Protein AF-A0A2G9S5V3-F1 (afdb_monomer_lite)

pLDDT: mean 87.54, std 12.49, range [35.88, 98.44]

InterPro domains:
  IPR009057 Homedomain-like superfamily [SSF46689] (109-142)
  IPR040793 CDH1/2, SANT-Helical linker 1 [PF18375] (2-68)
  IPR056302 ATP-dependent helicase CHD1-2/hrp3, HTH domain [PF23588] (91-173)

Secondary structure (DSSP, 8-state):
--HHHHHHHTT-TTS-HHHHHHHHHHHHHHHHHHHHHHHHHHHH-GGGGGSTTGGG--EEEETTEEEEHHHHHHHHHHHHHHHHHS-SSHHHHHT----S-PPP---SS---HHHHHHHHHHHHHH-TT-HHHHHH-TTTT-TTTSS-SSTTSSPPHHHHHHHHHHHHHHHHHHHHHHHHHGGG-S--

Foldseek 3Di:
DPQCLVCVVVVNNVDDSVVSVVVVVVLVVVLVVQQVVLVVVCVVPVVVCPDPVPVQGDWDADPNDIDSSVVVVVVVVLVVLLVVQADPDPVSNLVDFDPDDDDDLPFPDDDDSLLVSLLSSLCNVNNQLVVVSSLPDVSSVCVVPDDPPPPPGDDYSVSSNVSNVVVSVVSVVVVVVVVVVVPPPPDD

Organism: Aquarana catesbeiana (NCBI:txid8400)

Sequence (188 aa):
MQLECIARDAELVEKSLADLKRLGDLLHSSCTSAMQEFEEQLKENPTDGKGPGKRRGPTIKISGVQVNVKAIIQHEEDFEILSKAIPKDAEEKKKFRLSSRVKAAHFDVDWTVEEDSRLLLGIVEHGYGNWELIKSDPELQLADKILPGETEKKPQAKHLQTRSDYLLKLLKKEVEKKESGQGDEVCN

Structure (mmCIF, N/CA/C/O backbone):
data_AF-A0A2G9S5V3-F1
#
_entry.id   AF-A0A2G9S5V3-F1
#
loop_
_atom_site.group_PDB
_atom_site.id
_atom_site.type_symbol
_atom_site.label_atom_id
_atom_site.label_alt_id
_atom_site.label_comp_id
_atom_site.label_asym_id
_atom_site.label_entity_id
_atom_site.label_seq_id
_atom_site.pdbx_PDB_ins_code
_atom_site.Cartn_x
_atom_site.Cartn_y
_atom_site.Cartn_z
_atom_site.occupancy
_atom_site.B_iso_or_equiv
_atom_site.auth_seq_id
_atom_site.auth_comp_id
_atom_site.auth_asym_id
_atom_site.auth_atom_id
_atom_site.pdbx_PDB_model_num
ATOM 1 N N . MET A 1 1 ? -14.033 -0.083 -1.097 1.00 55.12 1 MET A N 1
ATOM 2 C CA . MET A 1 1 ? -13.605 -1.484 -0.887 1.00 55.12 1 MET A CA 1
ATOM 3 C C . MET A 1 1 ? -13.741 -2.261 -2.187 1.00 55.12 1 MET A C 1
ATOM 5 O O . MET A 1 1 ? -14.856 -2.419 -2.669 1.00 55.12 1 MET A O 1
ATOM 9 N N . GLN A 1 2 ? -12.631 -2.716 -2.768 1.00 72.25 2 GLN A N 1
ATOM 10 C CA . GLN A 1 2 ? -12.633 -3.621 -3.925 1.00 72.25 2 GLN A CA 1
ATOM 11 C C . GLN A 1 2 ? -12.835 -5.068 -3.434 1.00 72.25 2 GLN A C 1
ATOM 13 O O . GLN A 1 2 ? -11.877 -5.807 -3.228 1.00 72.25 2 GLN A O 1
ATOM 18 N N . LEU A 1 3 ? -14.086 -5.452 -3.166 1.00 77.88 3 LEU A N 1
ATOM 19 C CA . LEU A 1 3 ? -14.419 -6.732 -2.517 1.00 77.88 3 LEU A CA 1
ATOM 20 C C . LEU A 1 3 ? -13.990 -7.968 -3.322 1.00 77.88 3 LEU A C 1
ATOM 22 O O . LEU A 1 3 ? -13.596 -8.965 -2.731 1.00 77.88 3 LEU A O 1
ATOM 26 N N . GLU A 1 4 ? -14.033 -7.900 -4.651 1.00 75.88 4 GLU A N 1
ATOM 27 C CA . GLU A 1 4 ? -13.643 -9.011 -5.530 1.00 75.88 4 GLU A CA 1
ATOM 28 C C . GLU A 1 4 ? -12.135 -9.287 -5.492 1.00 75.88 4 GLU A C 1
ATOM 30 O O . GLU A 1 4 ? -11.719 -10.445 -5.473 1.00 75.88 4 GLU A O 1
ATOM 35 N N . CYS A 1 5 ? -11.315 -8.233 -5.425 1.00 75.88 5 CYS A N 1
ATOM 36 C CA . CYS A 1 5 ? -9.865 -8.360 -5.289 1.00 75.88 5 CYS A CA 1
ATOM 37 C C . CYS A 1 5 ? -9.506 -8.998 -3.942 1.00 75.88 5 CYS A C 1
ATOM 39 O O . CYS A 1 5 ? -8.732 -9.949 -3.906 1.00 75.88 5 CYS A O 1
ATOM 41 N N . ILE A 1 6 ? -10.145 -8.542 -2.857 1.00 78.62 6 ILE A N 1
ATOM 42 C CA . ILE A 1 6 ? -9.972 -9.109 -1.510 1.00 78.62 6 ILE A CA 1
ATOM 43 C C . ILE A 1 6 ? -10.402 -10.582 -1.481 1.00 78.62 6 ILE A C 1
ATOM 45 O O . ILE A 1 6 ? -9.715 -11.412 -0.896 1.00 78.62 6 ILE A O 1
ATOM 49 N N . ALA A 1 7 ? -11.520 -10.925 -2.128 1.00 80.06 7 ALA A N 1
ATOM 50 C CA . ALA A 1 7 ? -11.994 -12.304 -2.201 1.00 80.06 7 ALA A CA 1
ATOM 51 C C . ALA A 1 7 ? -10.999 -13.218 -2.922 1.00 80.06 7 ALA A C 1
ATOM 53 O O . ALA A 1 7 ? -10.800 -14.353 -2.506 1.00 80.06 7 ALA A O 1
ATOM 54 N N . ARG A 1 8 ? -10.379 -12.739 -4.005 1.00 81.75 8 ARG A N 1
ATOM 55 C CA . ARG A 1 8 ? -9.373 -13.501 -4.752 1.00 81.75 8 ARG A CA 1
ATOM 56 C C . ARG A 1 8 ? -8.106 -13.717 -3.933 1.00 81.75 8 ARG A C 1
ATOM 58 O O . ARG A 1 8 ? -7.629 -14.842 -3.868 1.00 81.75 8 ARG A O 1
ATOM 65 N N . ASP A 1 9 ? -7.611 -12.652 -3.315 1.00 79.25 9 ASP A N 1
ATOM 66 C CA . ASP A 1 9 ? -6.401 -12.649 -2.493 1.00 79.25 9 ASP A CA 1
ATOM 67 C C . ASP A 1 9 ? -6.523 -13.569 -1.271 1.00 79.25 9 ASP A C 1
ATOM 69 O O . ASP A 1 9 ? -5.647 -14.380 -0.997 1.00 79.25 9 ASP A O 1
ATOM 73 N N . ALA A 1 10 ? -7.665 -13.507 -0.585 1.00 83.00 10 ALA A N 1
ATOM 74 C CA . ALA A 1 10 ? -7.943 -14.323 0.592 1.00 83.00 10 ALA A CA 1
ATOM 75 C C . ALA A 1 10 ? -8.432 -15.748 0.264 1.00 83.00 10 ALA A C 1
ATOM 77 O O . ALA A 1 10 ? -8.843 -16.462 1.177 1.00 83.00 10 ALA A O 1
ATOM 78 N N . GLU A 1 11 ? -8.450 -16.148 -1.014 1.00 84.81 11 GLU A N 1
ATOM 79 C CA . GLU A 1 11 ? -8.974 -17.444 -1.478 1.00 84.81 11 GLU A CA 1
ATOM 80 C C . GLU A 1 11 ? -10.457 -17.685 -1.092 1.00 84.81 11 GLU A C 1
ATOM 82 O O . GLU A 1 11 ? -10.909 -18.806 -0.870 1.00 84.81 11 GLU A O 1
ATOM 87 N N . LEU A 1 12 ? -11.256 -16.613 -1.041 1.00 86.44 12 LEU A N 1
ATOM 88 C CA . LEU A 1 12 ? -12.678 -16.587 -0.666 1.00 86.44 12 LEU A CA 1
ATOM 89 C C . LEU A 1 12 ? -13.626 -16.357 -1.855 1.00 86.44 12 LEU A C 1
ATOM 91 O O . LEU A 1 12 ? -14.769 -15.943 -1.659 1.00 86.44 12 LEU A O 1
ATOM 95 N N . VAL A 1 13 ? -13.190 -16.626 -3.087 1.00 84.25 13 VAL A N 1
ATOM 96 C CA . VAL A 1 13 ? -13.986 -16.416 -4.320 1.00 84.25 13 VAL A CA 1
ATOM 97 C C . VAL A 1 13 ? -15.324 -17.166 -4.339 1.00 84.25 13 VAL A C 1
ATOM 99 O O . VAL A 1 13 ? -16.240 -16.798 -5.065 1.00 84.25 13 VAL A O 1
ATOM 102 N N . GLU A 1 14 ? -15.446 -18.210 -3.524 1.00 87.19 14 GLU A N 1
ATOM 103 C CA . GLU A 1 14 ? -16.660 -19.005 -3.330 1.00 87.19 14 GLU A CA 1
ATOM 104 C C . GLU A 1 14 ? -17.687 -18.365 -2.376 1.00 87.19 14 GLU A C 1
ATOM 106 O O . GLU A 1 14 ? -18.814 -18.852 -2.264 1.00 87.19 14 GLU A O 1
ATOM 111 N N . LYS A 1 15 ? -17.320 -17.300 -1.650 1.00 87.56 15 LYS A N 1
ATOM 112 C CA . LYS A 1 15 ? -18.209 -16.614 -0.703 1.00 87.56 15 LYS A CA 1
ATOM 113 C C . LYS A 1 15 ? -18.980 -15.494 -1.391 1.00 87.56 15 LYS A C 1
ATOM 115 O O . LYS A 1 15 ? -18.503 -14.859 -2.328 1.00 87.56 15 LYS A O 1
ATOM 120 N N . SER A 1 16 ? -20.186 -15.220 -0.897 1.00 90.81 16 SER A N 1
ATOM 121 C CA . SER A 1 16 ? -21.004 -14.144 -1.452 1.00 90.81 16 SER A CA 1
ATOM 122 C C . SER A 1 16 ? -20.379 -12.774 -1.164 1.00 90.81 16 SER A C 1
ATOM 124 O O . SER A 1 16 ? -19.874 -12.520 -0.067 1.00 90.81 16 SER A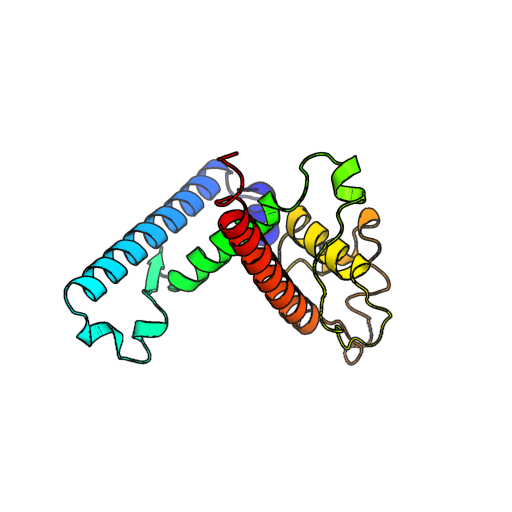 O 1
ATOM 126 N N . LEU A 1 17 ? -20.474 -11.847 -2.123 1.00 87.00 17 LEU A N 1
ATOM 127 C CA . LEU A 1 17 ? -20.042 -10.458 -1.919 1.00 87.00 17 LEU A CA 1
ATOM 128 C C . LEU A 1 17 ? -20.769 -9.797 -0.738 1.00 87.00 17 LEU A C 1
ATOM 130 O O . LEU A 1 17 ? -20.192 -8.953 -0.055 1.00 87.00 17 LEU A O 1
ATOM 134 N N . ALA A 1 18 ? -22.015 -10.198 -0.470 1.00 89.69 18 ALA A N 1
ATOM 135 C CA . ALA A 1 18 ? -22.789 -9.713 0.666 1.00 89.69 18 ALA A CA 1
ATOM 136 C C . ALA A 1 18 ? -22.179 -10.144 2.011 1.00 89.69 18 ALA A C 1
ATOM 138 O O . ALA A 1 18 ? -22.073 -9.321 2.922 1.00 89.69 18 ALA A O 1
ATOM 139 N N . ASP A 1 19 ? -21.733 -11.397 2.134 1.00 89.06 19 ASP A N 1
ATOM 140 C CA . ASP A 1 19 ? -21.078 -11.890 3.351 1.00 89.06 19 ASP A CA 1
ATOM 141 C C . ASP A 1 19 ? -19.711 -11.237 3.561 1.00 89.06 19 ASP A C 1
ATOM 143 O O . ASP A 1 19 ? -19.396 -10.828 4.680 1.00 89.06 19 ASP A O 1
ATOM 147 N N . LEU A 1 20 ? -18.928 -11.085 2.487 1.00 89.50 20 LEU A N 1
ATOM 148 C CA . LEU A 1 20 ? -17.638 -10.392 2.530 1.00 89.50 20 LEU A CA 1
ATOM 149 C C . LEU A 1 20 ? -17.806 -8.929 2.940 1.00 89.50 20 LEU A C 1
ATOM 151 O O . LEU A 1 20 ? -17.073 -8.439 3.799 1.00 89.50 20 LEU A O 1
ATOM 155 N N . LYS A 1 21 ? -18.814 -8.246 2.385 1.00 90.25 21 LYS A N 1
ATOM 156 C CA . LYS A 1 21 ? -19.153 -6.879 2.779 1.00 90.25 21 LYS A CA 1
ATOM 157 C C . LYS A 1 21 ? -19.541 -6.811 4.253 1.00 90.25 21 LYS A C 1
ATOM 159 O O . LYS A 1 21 ? -19.000 -5.981 4.970 1.00 90.25 21 LYS A O 1
ATOM 164 N N . ARG A 1 22 ? -20.422 -7.702 4.722 1.00 92.44 22 ARG A N 1
ATOM 165 C CA . ARG A 1 22 ? -20.847 -7.735 6.130 1.00 92.44 22 ARG A CA 1
ATOM 166 C C . ARG A 1 22 ? -19.664 -7.946 7.075 1.00 92.44 22 ARG A C 1
ATOM 168 O O . ARG A 1 22 ? -19.617 -7.315 8.125 1.00 92.44 22 ARG A O 1
ATOM 175 N N . LEU A 1 23 ? -18.722 -8.822 6.720 1.00 91.12 23 LEU A N 1
ATOM 176 C CA . LEU A 1 23 ? -17.520 -9.047 7.522 1.00 91.12 23 LEU A CA 1
ATOM 177 C C . LEU A 1 23 ? -16.595 -7.823 7.522 1.00 91.12 23 LEU A C 1
ATOM 179 O O . LEU A 1 23 ? -16.105 -7.448 8.583 1.00 91.12 23 LEU A O 1
ATOM 183 N N . GLY A 1 24 ? -16.384 -7.196 6.362 1.00 90.81 24 GLY A N 1
ATOM 184 C CA . GLY A 1 24 ? -15.600 -5.965 6.250 1.00 90.81 24 GLY A CA 1
ATOM 185 C C . GLY A 1 24 ? -16.201 -4.818 7.064 1.00 90.81 24 GLY A C 1
ATOM 186 O O . GLY A 1 24 ? -15.494 -4.190 7.845 1.00 90.81 24 GLY A O 1
ATOM 187 N N . ASP A 1 25 ? -17.517 -4.616 6.959 1.00 92.44 25 ASP A N 1
ATOM 188 C CA . ASP A 1 25 ? -18.246 -3.603 7.727 1.00 92.44 25 ASP A CA 1
ATOM 189 C C . ASP A 1 25 ? -18.134 -3.872 9.240 1.00 92.44 25 ASP A C 1
ATOM 191 O O . ASP A 1 25 ? -17.873 -2.949 10.009 1.00 92.44 25 ASP A O 1
ATOM 195 N N . LEU A 1 26 ? -18.266 -5.136 9.670 1.00 93.38 26 LEU A N 1
ATOM 196 C CA . LEU A 1 26 ? -18.110 -5.537 11.073 1.00 93.38 26 LEU A CA 1
ATOM 197 C C . LEU A 1 26 ? -16.687 -5.295 11.589 1.00 93.38 26 LEU A C 1
ATOM 199 O O . LEU A 1 26 ? -16.511 -4.841 12.721 1.00 93.38 26 LEU A O 1
ATOM 203 N N . LEU A 1 27 ? -15.673 -5.632 10.791 1.00 93.12 27 LEU A N 1
ATOM 204 C CA . LEU A 1 27 ? -14.272 -5.410 11.140 1.00 93.12 27 LEU A CA 1
ATOM 205 C C . LEU A 1 27 ? -14.006 -3.917 11.325 1.00 93.12 27 LEU A C 1
ATOM 207 O O . LEU A 1 27 ? -13.505 -3.519 12.376 1.00 93.12 27 LEU A O 1
ATOM 211 N N . HIS A 1 28 ? -14.400 -3.109 10.342 1.00 92.69 28 HIS A N 1
ATOM 212 C CA . HIS A 1 28 ? -14.217 -1.666 10.377 1.00 92.69 28 HIS A CA 1
ATOM 213 C C . HIS A 1 28 ? -14.949 -1.040 11.571 1.00 92.69 28 HIS A C 1
ATOM 215 O O . HIS A 1 28 ? -14.332 -0.335 12.367 1.00 92.69 28 HIS A O 1
ATOM 221 N N . SER A 1 29 ? -16.231 -1.367 11.782 1.00 94.12 29 SER A N 1
ATOM 222 C CA . SER A 1 29 ? -17.000 -0.818 12.906 1.00 94.12 29 SER A CA 1
ATOM 223 C C . SER A 1 29 ? -16.390 -1.193 14.256 1.00 94.12 29 SER A C 1
ATOM 225 O O . SER A 1 29 ? -16.271 -0.349 15.139 1.00 94.12 29 SER A O 1
ATOM 227 N N . SER A 1 30 ? -15.962 -2.450 14.411 1.00 94.88 30 SER A N 1
ATOM 228 C CA . SER A 1 30 ? -15.370 -2.934 15.663 1.00 94.88 30 SER A CA 1
ATOM 229 C C . SER A 1 30 ? -14.023 -2.269 15.950 1.00 94.88 30 SER A C 1
ATOM 231 O O . SER A 1 30 ? -13.742 -1.928 17.097 1.00 94.88 30 SER A O 1
ATOM 233 N N . CYS A 1 31 ? -13.195 -2.064 14.921 1.00 94.56 31 CYS A N 1
ATOM 234 C CA . CYS 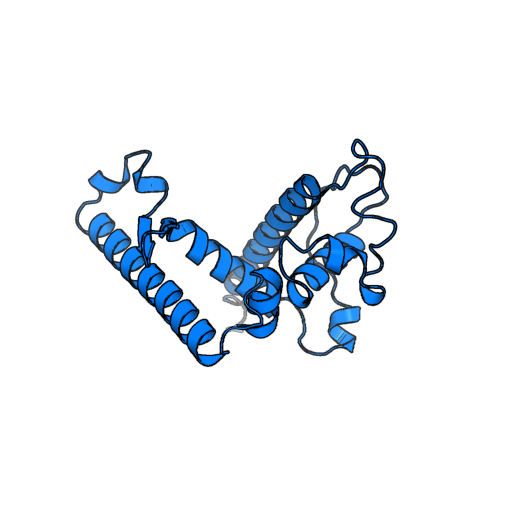A 1 31 ? -11.932 -1.340 15.044 1.00 94.56 31 CYS A CA 1
ATOM 235 C C . CYS A 1 31 ? -12.164 0.124 15.436 1.00 94.56 31 CYS A C 1
ATOM 237 O O . CYS A 1 31 ? -11.550 0.596 16.391 1.00 94.56 31 CYS A O 1
ATOM 239 N N . THR A 1 32 ? -13.077 0.820 14.757 1.00 93.50 32 THR A N 1
ATOM 240 C CA . THR A 1 32 ? -13.379 2.232 15.029 1.00 93.50 32 THR A CA 1
ATOM 241 C C . THR A 1 32 ? -13.902 2.434 16.450 1.00 93.50 32 THR A C 1
ATOM 243 O O . THR A 1 32 ? -13.362 3.263 17.183 1.00 93.50 32 THR A O 1
ATOM 246 N N . SER A 1 33 ? -14.879 1.632 16.889 1.00 94.81 33 SER A N 1
ATOM 247 C CA . SER A 1 33 ? -15.407 1.713 18.258 1.00 94.81 33 SER A CA 1
ATOM 248 C C . SER A 1 33 ? -14.336 1.417 19.310 1.00 94.81 33 SER A C 1
ATOM 250 O O . SER A 1 33 ? -14.174 2.186 20.254 1.00 94.81 33 SER A O 1
ATOM 252 N N . ALA A 1 34 ? -13.541 0.358 19.125 1.00 94.38 34 ALA A N 1
ATOM 253 C CA . ALA A 1 34 ? -12.489 0.006 20.077 1.00 94.38 34 ALA A CA 1
ATOM 254 C C . ALA A 1 34 ? -11.380 1.065 20.163 1.00 94.38 34 ALA A C 1
ATOM 256 O O . ALA A 1 34 ? -10.794 1.259 21.228 1.00 94.38 34 ALA A O 1
ATOM 257 N N . MET A 1 35 ? -11.073 1.744 19.053 1.00 93.00 35 MET A N 1
ATOM 258 C CA . MET A 1 35 ? -10.108 2.841 19.041 1.00 93.00 35 MET A CA 1
ATOM 259 C C . MET A 1 35 ? -10.647 4.064 19.786 1.00 93.00 35 MET A C 1
ATOM 261 O O . MET A 1 35 ? -9.928 4.634 20.604 1.00 93.00 35 MET A O 1
ATOM 265 N N . GLN A 1 36 ? -11.914 4.422 19.561 1.00 92.50 36 GLN A N 1
ATOM 266 C CA . GLN A 1 36 ? -12.561 5.538 20.248 1.00 92.50 36 GLN A CA 1
ATOM 267 C C . GLN A 1 36 ? -12.605 5.318 21.768 1.00 92.50 36 GLN A C 1
ATOM 269 O O . GLN A 1 36 ? -12.160 6.181 22.522 1.00 92.50 36 GLN A O 1
ATOM 274 N N . GLU A 1 37 ? -13.058 4.146 22.221 1.00 92.25 37 GLU A N 1
ATOM 275 C CA . GLU A 1 37 ? -13.089 3.799 23.650 1.00 92.25 37 GLU A CA 1
ATOM 276 C C . GLU A 1 37 ? -11.689 3.857 24.278 1.00 92.25 37 GLU A C 1
ATOM 278 O O . GLU A 1 37 ? -11.508 4.326 25.403 1.00 92.25 37 GLU A O 1
ATOM 283 N N . PHE A 1 38 ? -10.673 3.398 23.544 1.00 90.06 38 PHE A N 1
ATOM 284 C CA . PHE A 1 38 ? -9.289 3.452 23.997 1.00 90.06 38 PHE A CA 1
ATOM 285 C C . PHE A 1 38 ? -8.777 4.894 24.134 1.00 90.06 38 PHE A C 1
ATOM 287 O O . PHE A 1 38 ? -8.090 5.216 25.105 1.00 90.06 38 PHE A O 1
ATOM 294 N N . GLU A 1 39 ? -9.108 5.776 23.192 1.00 89.31 39 GLU A N 1
ATOM 295 C CA . GLU A 1 39 ? -8.753 7.196 23.258 1.00 89.31 39 GLU A CA 1
ATOM 296 C C . GLU A 1 39 ? -9.479 7.936 24.386 1.00 89.31 39 GLU A C 1
ATOM 298 O O . GLU A 1 39 ? -8.866 8.766 25.061 1.00 89.31 39 GLU A O 1
ATOM 303 N N . GLU A 1 40 ? -10.757 7.635 24.619 1.00 90.62 40 GLU A N 1
ATOM 304 C CA . GLU A 1 40 ? -11.542 8.185 25.730 1.00 90.62 40 GLU A CA 1
ATOM 305 C C . GLU A 1 40 ? -10.939 7.782 27.081 1.00 90.62 40 GLU A C 1
ATOM 307 O O . GLU A 1 40 ? -10.652 8.652 27.906 1.00 90.62 40 GLU A O 1
ATOM 312 N N . GLN A 1 41 ? -10.592 6.504 27.262 1.00 86.81 41 GLN A N 1
ATOM 313 C CA . GLN A 1 41 ? -9.910 6.027 28.472 1.00 86.81 41 GLN A CA 1
ATOM 314 C C . GLN A 1 41 ? -8.566 6.728 28.710 1.00 86.81 41 GLN A C 1
ATOM 316 O O . GLN A 1 41 ? -8.217 7.045 29.848 1.00 86.81 41 GLN A O 1
ATOM 321 N N . LEU A 1 42 ? -7.801 7.000 27.648 1.00 85.25 42 LEU A N 1
ATOM 322 C CA . LEU A 1 42 ? -6.538 7.735 27.761 1.00 85.25 42 LEU A CA 1
ATOM 323 C C . LEU A 1 42 ? -6.734 9.209 28.134 1.00 85.25 42 LEU A C 1
ATOM 325 O O . LEU A 1 42 ? -5.872 9.775 28.810 1.00 85.25 42 LEU A O 1
ATOM 329 N N . LYS A 1 43 ? -7.832 9.837 27.694 1.00 85.25 43 LYS A N 1
ATOM 330 C CA . LYS A 1 43 ? -8.178 11.218 28.068 1.00 85.25 43 LYS A CA 1
ATOM 331 C C . LYS A 1 43 ? -8.605 11.304 29.531 1.00 85.25 43 LYS A C 1
ATOM 333 O O . LYS A 1 43 ? -8.179 12.226 30.222 1.00 85.25 43 LYS A O 1
ATOM 338 N N . GLU A 1 44 ? -9.404 10.346 29.996 1.00 85.38 44 GLU A N 1
ATOM 339 C CA . GLU A 1 44 ? -9.877 10.287 31.382 1.00 85.38 44 GLU A CA 1
ATOM 340 C C . GLU A 1 44 ? -8.757 9.920 32.363 1.00 85.38 44 GLU A C 1
ATOM 342 O O . GLU A 1 44 ? -8.664 10.512 33.437 1.00 85.38 44 GLU A O 1
ATOM 347 N N . ASN A 1 45 ? -7.850 9.016 31.971 1.00 81.44 45 ASN A N 1
ATOM 348 C CA . ASN A 1 45 ? -6.722 8.571 32.792 1.00 81.44 45 ASN A CA 1
ATOM 349 C C . ASN A 1 45 ? -5.373 8.731 32.058 1.00 81.44 45 ASN A C 1
ATOM 351 O O . ASN A 1 45 ? -4.777 7.750 31.600 1.00 81.44 45 ASN A O 1
ATOM 355 N N . PRO A 1 46 ? -4.796 9.951 32.005 1.00 73.31 46 PRO A N 1
ATOM 356 C CA . PRO A 1 46 ? -3.559 10.232 31.260 1.00 73.31 46 PRO A CA 1
ATOM 357 C C . PRO A 1 46 ? -2.333 9.413 31.703 1.00 73.31 46 PRO A C 1
ATOM 359 O O . PRO A 1 46 ? -1.351 9.273 30.967 1.00 73.31 46 PRO A O 1
ATOM 362 N N . THR A 1 47 ? -2.352 8.870 32.922 1.00 71.94 47 THR A N 1
ATOM 363 C CA . THR A 1 47 ? -1.299 7.996 33.457 1.00 71.94 47 THR A CA 1
ATOM 364 C C . THR A 1 47 ? -1.280 6.610 32.809 1.00 71.94 47 THR A C 1
ATOM 366 O O . THR A 1 47 ? -0.210 6.000 32.741 1.00 71.94 47 THR A O 1
ATOM 369 N N . ASP A 1 48 ? -2.404 6.142 32.257 1.00 66.25 48 ASP A N 1
ATOM 370 C CA . ASP A 1 48 ? -2.530 4.809 31.651 1.00 66.25 48 ASP A CA 1
ATOM 371 C C . ASP A 1 48 ? -1.826 4.687 30.290 1.00 66.25 48 ASP A C 1
ATOM 373 O O . ASP A 1 48 ? -1.4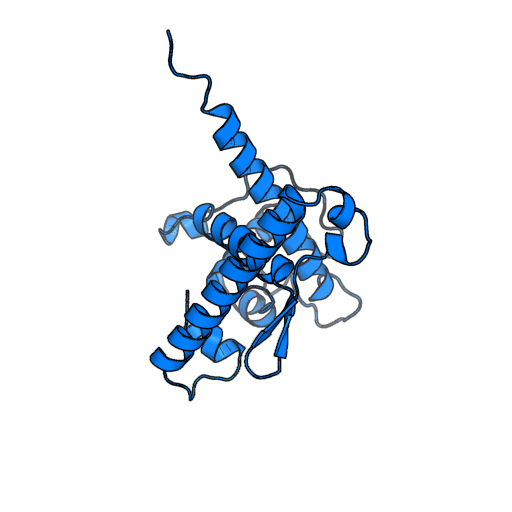90 3.582 29.851 1.00 66.25 48 ASP A O 1
ATOM 377 N N . GLY A 1 49 ? -1.489 5.816 29.656 1.00 61.38 49 GLY A N 1
ATOM 378 C CA . GLY A 1 49 ? -0.773 5.870 28.376 1.00 61.38 49 GLY A CA 1
ATOM 379 C C . GLY A 1 49 ? 0.735 5.595 28.447 1.00 61.38 49 GLY A C 1
ATOM 380 O O . GLY A 1 49 ? 1.395 5.493 27.411 1.00 61.38 49 GLY A O 1
ATOM 381 N N . LYS A 1 50 ? 1.325 5.469 29.644 1.00 60.84 50 LYS A N 1
ATOM 382 C CA . LYS A 1 50 ? 2.794 5.432 29.812 1.00 60.84 50 LYS A CA 1
ATOM 383 C C . LYS A 1 50 ? 3.430 4.036 29.701 1.00 60.84 50 LYS A C 1
ATOM 385 O O . LYS A 1 50 ? 4.651 3.921 29.788 1.00 60.84 50 LYS A O 1
ATOM 390 N N . GLY A 1 51 ? 2.646 2.982 29.459 1.00 66.50 51 GLY A N 1
ATOM 391 C CA . GLY A 1 51 ? 3.137 1.601 29.342 1.00 66.50 51 GLY A CA 1
ATOM 392 C C . GLY A 1 51 ? 3.493 1.158 27.905 1.00 66.50 51 GLY A C 1
ATOM 393 O O . GLY A 1 51 ? 2.798 1.537 26.959 1.00 66.50 51 GLY A O 1
ATOM 394 N N . PRO A 1 52 ? 4.506 0.285 27.707 1.00 59.28 52 PRO A N 1
ATOM 395 C CA . PRO A 1 52 ? 4.903 -0.204 26.379 1.00 59.28 52 PRO A CA 1
ATOM 396 C C . PRO A 1 52 ? 3.786 -0.944 25.625 1.00 59.28 52 PRO A C 1
ATOM 398 O O . PRO A 1 52 ? 3.718 -0.860 24.400 1.00 59.28 52 PRO A O 1
ATOM 401 N N . GLY A 1 53 ? 2.889 -1.632 26.342 1.00 61.91 53 GLY A N 1
ATOM 402 C CA . GLY A 1 53 ? 1.719 -2.298 25.758 1.00 61.91 53 GLY A CA 1
ATOM 403 C C . GLY A 1 53 ? 0.634 -1.328 25.282 1.00 61.91 53 GLY A C 1
ATOM 404 O O . GLY A 1 53 ? 0.028 -1.568 24.246 1.00 61.91 53 GLY A O 1
ATOM 405 N N . LYS A 1 54 ? 0.445 -0.190 25.965 1.00 66.19 54 LYS A N 1
ATOM 406 C CA . LYS A 1 54 ? -0.574 0.807 25.595 1.00 66.19 54 LYS A CA 1
ATOM 407 C C . LYS A 1 54 ? -0.193 1.621 24.354 1.00 66.19 54 LYS A C 1
ATOM 409 O O . LYS A 1 54 ? -1.062 2.001 23.583 1.00 66.19 54 LYS A O 1
ATOM 414 N N . ARG A 1 55 ? 1.102 1.795 24.059 1.00 65.38 55 ARG A N 1
ATOM 415 C CA . ARG A 1 55 ? 1.547 2.434 22.798 1.00 65.38 55 ARG A CA 1
ATOM 416 C C . ARG A 1 55 ? 1.120 1.671 21.536 1.00 65.38 55 ARG A C 1
ATOM 418 O O . ARG A 1 55 ? 1.022 2.278 20.464 1.00 65.38 55 ARG A O 1
ATOM 425 N N . ARG A 1 56 ? 0.886 0.359 21.667 1.00 73.06 56 ARG A N 1
ATOM 426 C CA . ARG A 1 56 ? 0.489 -0.538 20.571 1.00 73.06 56 ARG A CA 1
ATOM 427 C C . ARG A 1 56 ? -0.993 -0.413 20.195 1.00 73.06 56 ARG A C 1
ATOM 429 O O . ARG A 1 56 ? -1.348 -0.889 19.127 1.00 73.06 56 ARG A O 1
ATOM 436 N N . GLY A 1 57 ? -1.801 0.288 20.998 1.00 84.88 57 GLY A N 1
ATOM 437 C CA . GLY A 1 57 ? -3.241 0.446 20.780 1.00 84.88 57 GLY A CA 1
ATOM 438 C C . GLY A 1 57 ? -4.065 -0.756 21.261 1.00 84.88 57 GLY A C 1
ATOM 439 O O . GLY A 1 57 ? -3.501 -1.708 21.813 1.00 84.88 57 GLY A O 1
ATOM 440 N N . PRO A 1 58 ? -5.397 -0.711 21.085 1.00 92.06 58 PRO A N 1
ATOM 441 C CA . PRO A 1 58 ? -6.286 -1.774 21.527 1.00 92.06 58 PRO A CA 1
ATOM 442 C C . PRO A 1 58 ? -6.183 -3.014 20.628 1.00 92.06 58 PRO A C 1
ATOM 444 O O . PRO A 1 58 ? -5.787 -2.956 19.462 1.00 92.06 58 PRO A O 1
ATOM 447 N N . THR A 1 59 ? -6.531 -4.169 21.191 1.00 92.94 59 THR A N 1
ATOM 448 C CA . THR A 1 59 ? -6.662 -5.437 20.463 1.00 92.94 59 THR A CA 1
ATOM 449 C C . THR A 1 59 ? -8.056 -5.985 20.709 1.00 92.94 59 THR A C 1
ATOM 451 O O . THR A 1 59 ? -8.477 -6.088 21.860 1.00 92.94 59 THR A O 1
ATOM 454 N N . ILE A 1 60 ? -8.751 -6.360 19.640 1.00 94.06 60 ILE A N 1
ATOM 455 C CA . ILE A 1 60 ? -10.090 -6.958 19.703 1.00 94.06 60 ILE A CA 1
ATOM 456 C C . ILE A 1 60 ? -10.056 -8.400 19.207 1.00 94.06 60 ILE A C 1
ATOM 458 O O . ILE A 1 60 ? -9.099 -8.821 18.555 1.00 94.06 60 ILE A O 1
ATOM 462 N N . LYS A 1 61 ? -11.099 -9.172 19.518 1.00 94.88 61 LYS A N 1
ATOM 463 C CA . LYS A 1 61 ? -11.306 -10.511 18.961 1.00 94.88 61 LYS A CA 1
ATOM 464 C C . LYS A 1 61 ? -12.534 -10.515 18.065 1.00 94.88 61 LYS A C 1
ATOM 466 O O . LYS A 1 61 ? -13.630 -10.256 18.548 1.00 94.88 61 LYS A O 1
ATOM 471 N N . ILE A 1 62 ? -12.358 -10.884 16.801 1.00 90.50 62 ILE A N 1
ATOM 472 C CA . ILE A 1 62 ? -13.459 -11.103 15.856 1.00 90.50 62 ILE A CA 1
ATOM 473 C C . ILE A 1 62 ? -13.463 -12.582 15.499 1.00 90.50 62 ILE A C 1
ATOM 475 O O . ILE A 1 62 ? -12.479 -13.100 14.979 1.00 90.50 62 ILE A O 1
ATOM 479 N N . SER A 1 63 ? -14.545 -13.285 15.843 1.00 87.88 63 SER A N 1
ATOM 480 C CA . SER A 1 63 ? -14.696 -14.726 15.577 1.00 87.88 63 SER A CA 1
ATOM 481 C C . SER A 1 63 ? -13.500 -15.577 16.044 1.00 87.88 63 SER A C 1
ATOM 483 O O . SER A 1 63 ? -13.120 -16.548 15.399 1.00 87.88 63 SER A O 1
ATOM 485 N N . GLY A 1 64 ? -12.879 -15.196 17.167 1.00 90.00 64 GLY A N 1
ATOM 486 C CA . GLY A 1 64 ? -11.718 -15.882 17.749 1.00 90.00 64 GLY A CA 1
ATOM 487 C C . GLY A 1 64 ? -10.348 -15.388 17.264 1.00 90.00 64 GLY A C 1
ATOM 488 O O . GLY A 1 64 ? -9.346 -15.681 17.919 1.00 90.00 64 GLY A O 1
ATOM 489 N N . VAL A 1 65 ? -10.288 -14.585 16.199 1.00 92.88 65 VAL A N 1
ATOM 490 C CA . VAL A 1 65 ? -9.047 -14.002 15.665 1.00 92.88 65 VAL A CA 1
ATOM 491 C C . VAL A 1 65 ? -8.728 -12.699 16.394 1.00 92.88 65 VAL A C 1
ATOM 493 O O . VAL A 1 65 ? -9.583 -11.822 16.499 1.00 92.88 65 VAL A O 1
ATOM 496 N N . GLN A 1 66 ? -7.504 -12.569 16.910 1.00 94.31 66 GLN A N 1
ATOM 497 C CA . GLN A 1 66 ? -7.034 -11.325 17.525 1.00 94.31 66 GLN A CA 1
ATOM 498 C C . GLN A 1 66 ? -6.606 -10.323 16.452 1.00 94.31 66 GLN A C 1
ATOM 500 O O . GLN A 1 66 ? -5.803 -10.652 15.583 1.00 94.31 66 GLN A O 1
ATOM 505 N N . VAL A 1 67 ? -7.107 -9.096 16.554 1.00 93.00 67 VAL A N 1
ATOM 506 C CA . VAL A 1 67 ? -6.864 -8.013 15.598 1.00 93.00 67 VAL A CA 1
ATOM 507 C C . VAL A 1 67 ? -6.222 -6.835 16.319 1.00 93.00 67 VAL A C 1
ATOM 509 O O . VAL A 1 67 ? -6.766 -6.335 17.305 1.00 93.00 67 VAL A O 1
ATOM 512 N N . ASN A 1 68 ? -5.074 -6.372 15.818 1.00 93.75 68 ASN A N 1
ATOM 513 C CA . ASN A 1 68 ? -4.454 -5.126 16.266 1.00 93.75 68 ASN A CA 1
ATOM 514 C C . ASN A 1 68 ? -5.177 -3.942 15.615 1.00 93.75 68 ASN A C 1
ATOM 516 O O . ASN A 1 68 ? -4.945 -3.637 14.446 1.00 93.75 68 ASN A O 1
ATOM 520 N N . VAL A 1 69 ? -6.033 -3.276 16.385 1.00 93.81 69 VAL A N 1
ATOM 521 C CA . VAL A 1 69 ? -6.924 -2.219 15.889 1.00 93.81 69 VAL A CA 1
ATOM 522 C C . VAL A 1 69 ? -6.136 -1.061 15.288 1.00 93.81 69 VAL A C 1
ATOM 524 O O . VAL A 1 69 ? -6.409 -0.633 14.172 1.00 93.81 69 VAL A O 1
ATOM 527 N N . LYS A 1 70 ? -5.110 -0.587 16.000 1.00 90.81 70 LYS A N 1
ATOM 528 C CA . LYS A 1 70 ? -4.311 0.562 15.565 1.00 90.81 70 LYS A CA 1
ATOM 529 C C . LYS A 1 70 ? -3.605 0.304 14.236 1.00 90.81 70 LYS A C 1
ATOM 531 O O . LYS A 1 70 ? -3.496 1.215 13.425 1.00 90.81 70 LYS A O 1
ATOM 536 N N . ALA A 1 71 ? -3.121 -0.918 14.020 1.00 90.50 71 ALA A N 1
ATOM 537 C CA . ALA A 1 71 ? -2.491 -1.285 12.756 1.00 90.50 71 ALA A CA 1
ATOM 538 C C . ALA A 1 71 ? -3.497 -1.280 11.596 1.00 90.50 71 ALA A C 1
ATOM 540 O O . ALA A 1 71 ? -3.184 -0.741 10.540 1.00 90.50 71 ALA A O 1
ATOM 541 N N . ILE A 1 72 ? -4.703 -1.827 11.800 1.00 91.62 72 ILE A N 1
ATOM 542 C CA . ILE A 1 72 ? -5.757 -1.836 10.774 1.00 91.62 72 ILE A CA 1
ATOM 543 C C . ILE A 1 72 ? -6.160 -0.412 10.391 1.00 91.62 72 ILE A C 1
ATOM 545 O O . ILE A 1 72 ? -6.104 -0.075 9.213 1.00 91.62 72 ILE A O 1
ATOM 549 N N . ILE A 1 73 ? -6.475 0.435 11.376 1.00 91.12 73 ILE A N 1
ATOM 550 C CA . ILE A 1 73 ? -6.859 1.833 11.130 1.00 91.12 73 ILE A CA 1
ATOM 551 C C . ILE A 1 73 ? -5.737 2.590 10.410 1.00 91.12 73 ILE A C 1
ATOM 553 O O . ILE A 1 73 ? -5.992 3.274 9.424 1.00 91.12 73 ILE A O 1
ATOM 557 N N . GLN A 1 74 ? -4.476 2.414 10.831 1.00 89.38 74 GLN A N 1
ATOM 558 C CA . GLN A 1 74 ? -3.358 3.076 10.156 1.00 89.38 74 GLN A CA 1
ATOM 559 C C . GLN A 1 74 ? -3.228 2.643 8.692 1.00 89.38 74 GLN A C 1
ATOM 561 O O . GLN A 1 74 ? -2.956 3.480 7.835 1.00 89.38 74 GLN A O 1
ATOM 566 N N . HIS A 1 75 ? -3.416 1.355 8.396 1.00 90.06 75 HIS A N 1
ATOM 567 C CA . HIS A 1 75 ? -3.383 0.870 7.021 1.00 90.06 75 HIS A CA 1
ATOM 568 C C . HIS A 1 75 ? -4.548 1.414 6.189 1.00 90.06 75 HIS A C 1
ATOM 570 O O . HIS A 1 75 ? -4.319 1.818 5.051 1.00 90.06 75 HIS A O 1
ATOM 576 N N . GLU A 1 76 ? -5.766 1.468 6.737 1.00 89.88 76 GLU A N 1
ATOM 577 C CA . GLU A 1 76 ? -6.914 2.075 6.050 1.00 89.88 76 GLU A CA 1
ATOM 578 C C . GLU A 1 76 ? -6.629 3.535 5.669 1.00 89.88 76 GLU A C 1
ATOM 580 O O . GLU A 1 76 ? -6.788 3.897 4.503 1.00 89.88 76 GLU A O 1
ATOM 585 N N . GLU A 1 77 ? -6.115 4.339 6.605 1.00 90.19 77 GLU A N 1
ATOM 586 C CA . GLU A 1 77 ? -5.715 5.728 6.343 1.00 90.19 77 GLU A CA 1
ATOM 587 C C . GLU A 1 77 ? -4.627 5.832 5.264 1.00 90.19 77 GLU A C 1
ATOM 589 O O . GLU A 1 77 ? -4.734 6.639 4.337 1.00 90.19 77 GLU A O 1
ATOM 594 N N . ASP A 1 78 ? -3.564 5.028 5.375 1.00 89.12 78 ASP A N 1
ATOM 595 C CA . ASP A 1 78 ? -2.418 5.092 4.465 1.00 89.12 78 ASP A CA 1
ATOM 596 C C . ASP A 1 78 ? -2.839 4.757 3.021 1.00 89.12 78 ASP A C 1
ATOM 598 O O . ASP A 1 78 ? -2.427 5.433 2.071 1.00 89.12 78 ASP A O 1
ATOM 602 N N . PHE A 1 79 ? -3.702 3.750 2.838 1.00 90.12 79 PHE A N 1
ATOM 603 C CA . PHE A 1 79 ? -4.214 3.376 1.518 1.00 90.12 79 PHE A CA 1
ATOM 604 C C . PHE A 1 79 ? -5.299 4.321 1.002 1.00 90.12 79 PHE A C 1
ATOM 606 O O . PHE A 1 79 ? -5.392 4.526 -0.211 1.00 90.12 79 PHE A O 1
ATOM 613 N N . GLU A 1 80 ? -6.088 4.942 1.879 1.00 89.94 80 GLU A N 1
ATOM 614 C CA . GLU A 1 80 ? -7.022 5.992 1.475 1.00 89.94 80 GLU A CA 1
ATOM 615 C C . GLU A 1 80 ? -6.267 7.201 0.905 1.00 89.94 80 GLU A C 1
ATOM 617 O O . GLU A 1 80 ? -6.627 7.709 -0.161 1.00 89.94 80 GLU A O 1
ATOM 622 N N . ILE A 1 81 ? -5.182 7.623 1.561 1.00 89.62 81 ILE A N 1
ATOM 623 C CA . ILE A 1 81 ? -4.306 8.697 1.073 1.00 89.62 81 ILE A CA 1
ATOM 624 C C . ILE A 1 81 ? -3.726 8.333 -0.293 1.00 89.62 81 ILE A C 1
ATOM 626 O O . ILE A 1 81 ? -3.783 9.142 -1.222 1.00 89.62 81 ILE A O 1
ATOM 630 N N . LEU A 1 82 ? -3.208 7.111 -0.442 1.00 90.25 82 LEU A N 1
ATOM 631 C CA . LEU A 1 82 ? -2.679 6.642 -1.719 1.00 90.25 82 LEU A CA 1
ATOM 632 C C . LEU A 1 82 ? -3.750 6.678 -2.822 1.00 90.25 82 LEU A C 1
ATOM 634 O O . LEU A 1 82 ? -3.505 7.204 -3.908 1.00 90.25 82 LEU A O 1
ATOM 638 N N . SER A 1 83 ? -4.954 6.178 -2.533 1.00 87.44 83 SER A N 1
ATOM 639 C CA . SER A 1 83 ? -6.064 6.167 -3.489 1.00 87.44 83 SER A CA 1
ATOM 640 C C . SER A 1 83 ? -6.550 7.569 -3.865 1.00 87.44 83 SER A C 1
ATOM 642 O O . SER A 1 83 ? -7.086 7.730 -4.960 1.00 87.44 83 SER A O 1
ATOM 644 N N . LYS A 1 84 ? -6.414 8.565 -2.981 1.00 88.62 84 LYS A N 1
ATOM 645 C CA . LYS A 1 84 ? -6.728 9.974 -3.278 1.00 88.62 84 LYS A CA 1
ATOM 646 C C . LYS A 1 84 ? -5.632 10.647 -4.104 1.00 88.62 84 LYS A C 1
ATOM 648 O O . LYS A 1 84 ? -5.937 11.526 -4.905 1.00 88.62 84 LYS A O 1
ATOM 653 N N . ALA A 1 85 ? -4.374 10.257 -3.901 1.00 87.69 85 ALA A N 1
ATOM 654 C CA . ALA A 1 85 ? -3.230 10.827 -4.607 1.00 87.69 85 ALA A CA 1
ATOM 655 C C . ALA A 1 85 ? -3.142 10.373 -6.073 1.00 87.69 85 ALA A C 1
ATOM 657 O O . ALA A 1 85 ? -2.623 11.111 -6.911 1.00 87.69 85 ALA A O 1
ATOM 658 N N . ILE A 1 86 ? -3.631 9.171 -6.384 1.00 88.31 86 ILE A N 1
ATOM 659 C CA . ILE A 1 86 ? -3.620 8.619 -7.741 1.00 88.31 86 ILE A CA 1
ATOM 660 C C . ILE A 1 86 ? -4.871 9.083 -8.514 1.00 88.31 86 ILE A C 1
ATOM 662 O O . ILE A 1 86 ? -5.990 8.914 -8.020 1.00 88.31 86 ILE A O 1
ATOM 666 N N . PRO A 1 87 ? -4.718 9.639 -9.734 1.00 87.62 87 PRO A N 1
ATOM 667 C CA . PRO A 1 87 ? -5.843 10.021 -10.583 1.00 87.62 87 PRO A CA 1
ATOM 668 C C . PRO A 1 87 ? -6.805 8.859 -10.844 1.00 87.62 87 PRO A C 1
ATOM 670 O O . PRO A 1 87 ? -6.414 7.693 -10.875 1.00 87.62 87 PRO A O 1
ATOM 673 N N . LYS A 1 88 ? -8.086 9.163 -11.065 1.00 86.00 88 LYS A N 1
ATOM 674 C CA . LYS A 1 88 ? -9.076 8.135 -11.432 1.00 86.00 88 LYS A CA 1
ATOM 675 C C . LYS A 1 88 ? -9.073 7.833 -12.927 1.00 86.00 88 LYS A C 1
ATOM 677 O O . LYS A 1 88 ? -9.377 6.702 -13.301 1.00 86.00 88 LYS A O 1
ATOM 682 N N . ASP A 1 89 ? -8.735 8.825 -13.748 1.00 90.56 89 ASP A N 1
ATOM 683 C CA . ASP A 1 89 ? -8.654 8.687 -15.198 1.00 90.56 89 ASP A CA 1
ATOM 684 C C . ASP A 1 89 ? -7.481 7.787 -15.611 1.00 90.56 89 ASP A C 1
ATOM 686 O O . ASP A 1 89 ? -6.375 7.906 -15.085 1.00 90.56 89 ASP A O 1
ATOM 690 N N . ALA A 1 90 ? -7.722 6.875 -16.552 1.00 84.94 90 ALA A N 1
ATOM 691 C CA . ALA A 1 90 ? -6.736 5.877 -16.958 1.00 84.94 90 ALA A CA 1
ATOM 692 C C . ALA A 1 90 ? -5.508 6.494 -17.652 1.00 84.94 90 ALA A C 1
ATOM 694 O O . ALA A 1 90 ? -4.388 6.022 -17.458 1.00 84.94 90 ALA A O 1
ATOM 695 N N . GLU A 1 91 ? -5.690 7.561 -18.430 1.00 87.31 91 GLU A N 1
ATOM 696 C CA . GLU A 1 91 ? -4.592 8.221 -19.138 1.00 87.31 91 GLU A CA 1
ATOM 697 C C . GLU A 1 91 ? -3.777 9.119 -18.203 1.00 87.31 91 GLU A C 1
ATOM 699 O O . GLU A 1 91 ? -2.554 9.216 -18.338 1.00 87.31 91 GLU A O 1
ATOM 704 N N . GLU A 1 92 ? -4.419 9.736 -17.212 1.00 87.94 92 GLU A N 1
ATOM 705 C CA . GLU A 1 92 ? -3.720 10.451 -16.142 1.00 87.94 92 GLU A CA 1
ATOM 706 C C . GLU A 1 92 ? -2.965 9.500 -15.208 1.00 87.94 92 GLU A C 1
ATOM 708 O O . GLU A 1 92 ? -1.833 9.802 -14.827 1.00 87.94 92 GLU A O 1
ATOM 713 N N . LYS A 1 93 ? -3.523 8.322 -14.896 1.00 87.69 93 LYS A N 1
ATOM 714 C CA . LYS A 1 93 ? -2.828 7.278 -14.122 1.00 87.69 93 LYS A CA 1
ATOM 715 C C . LYS A 1 93 ? -1.525 6.848 -14.775 1.00 87.69 93 LYS A C 1
ATOM 717 O O . LYS A 1 93 ? -0.506 6.783 -14.098 1.00 87.69 93 LYS A O 1
ATOM 722 N N . LYS A 1 94 ? -1.516 6.627 -16.093 1.00 85.44 94 LYS A N 1
ATOM 723 C CA . LYS A 1 94 ? -0.292 6.269 -16.839 1.00 85.44 94 LYS A CA 1
ATOM 724 C C . LYS A 1 94 ? 0.806 7.331 -16.747 1.00 85.44 94 LYS A C 1
ATOM 726 O O . LYS A 1 94 ? 1.978 7.014 -16.945 1.00 85.44 94 LYS A O 1
ATOM 731 N N . LYS A 1 95 ? 0.425 8.581 -16.472 1.00 88.88 95 LYS A N 1
ATOM 732 C CA . LYS A 1 95 ? 1.320 9.734 -16.307 1.0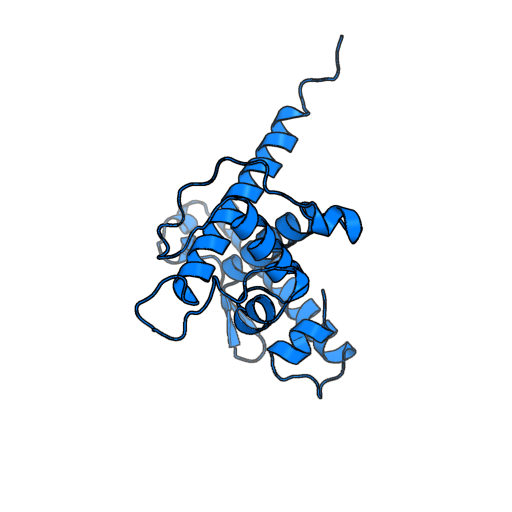0 88.88 95 LYS A CA 1
ATOM 733 C C . LYS A 1 95 ? 1.589 10.064 -14.840 1.00 88.88 95 LYS A C 1
ATOM 735 O O . LYS A 1 95 ? 2.334 11.006 -14.568 1.00 88.88 95 LYS A O 1
ATOM 740 N N . PHE A 1 96 ? 0.986 9.328 -13.904 1.00 90.81 96 PHE A N 1
ATOM 741 C CA . PHE A 1 96 ? 1.177 9.554 -12.482 1.00 90.81 96 PHE A CA 1
ATOM 742 C C . PHE A 1 96 ? 2.656 9.425 -12.136 1.00 90.81 96 PHE A C 1
ATOM 744 O O . PHE A 1 96 ? 3.320 8.439 -12.463 1.00 90.81 96 PHE A O 1
ATOM 751 N N . ARG A 1 97 ? 3.162 10.444 -11.448 1.00 91.25 97 ARG A N 1
ATOM 752 C CA . ARG A 1 97 ? 4.538 10.488 -10.988 1.00 91.25 97 ARG A CA 1
ATOM 753 C C . ARG A 1 97 ? 4.589 11.117 -9.613 1.00 91.25 97 ARG A C 1
ATOM 755 O O . ARG A 1 97 ? 4.000 12.174 -9.388 1.00 91.25 97 ARG A O 1
ATOM 762 N N . LEU A 1 98 ? 5.333 10.491 -8.709 1.00 90.12 98 LEU A N 1
ATOM 763 C CA . LEU A 1 98 ? 5.613 11.071 -7.405 1.00 90.12 98 LEU A CA 1
ATOM 764 C C . LEU A 1 98 ? 6.334 12.415 -7.591 1.00 90.12 98 LEU A C 1
ATOM 766 O O . LEU A 1 98 ? 7.369 12.485 -8.256 1.00 90.12 98 LEU A O 1
ATOM 770 N N . SER A 1 99 ? 5.813 13.479 -6.981 1.00 86.31 99 SER A N 1
ATOM 771 C CA . SER A 1 99 ? 6.444 14.807 -7.007 1.00 86.31 99 SER A CA 1
ATOM 772 C C . SER A 1 99 ? 7.588 14.948 -6.004 1.00 86.31 99 SER A C 1
ATOM 774 O O . SER A 1 99 ? 8.410 15.859 -6.111 1.00 86.31 99 SER A O 1
ATOM 776 N N . SER A 1 100 ? 7.633 14.070 -5.005 1.00 83.81 100 SER A N 1
ATOM 777 C CA . SER A 1 100 ? 8.500 14.227 -3.845 1.00 83.81 100 SER A CA 1
ATOM 778 C C . SER A 1 100 ? 9.900 13.664 -4.066 1.00 83.81 100 SER A C 1
ATOM 780 O O . SER A 1 100 ? 10.111 12.672 -4.768 1.00 83.81 100 SER A O 1
ATOM 782 N N . ARG A 1 101 ? 10.891 14.301 -3.435 1.00 88.00 101 ARG A N 1
ATOM 783 C CA . ARG A 1 101 ? 12.272 13.819 -3.469 1.00 88.00 101 ARG A CA 1
ATOM 784 C C . ARG A 1 101 ? 12.404 12.569 -2.601 1.00 88.00 101 ARG A C 1
ATOM 786 O O . ARG A 1 101 ? 12.382 12.644 -1.372 1.00 88.00 101 ARG A O 1
ATOM 793 N N . VAL A 1 102 ? 12.626 11.436 -3.252 1.00 93.69 102 VAL A N 1
ATOM 794 C CA . VAL A 1 102 ? 12.811 10.131 -2.611 1.00 93.69 102 VAL A CA 1
ATOM 795 C C . VAL A 1 102 ? 14.287 9.829 -2.340 1.00 93.69 102 VAL A C 1
ATOM 797 O O . VAL A 1 102 ? 15.181 10.246 -3.077 1.00 93.69 102 VAL A O 1
ATOM 800 N N . LYS A 1 103 ? 14.560 9.079 -1.268 1.00 94.62 103 LYS A N 1
ATOM 801 C CA . LYS A 1 103 ? 15.884 8.487 -1.025 1.00 94.62 103 LYS A CA 1
ATOM 802 C C . LYS A 1 103 ? 16.150 7.360 -2.025 1.00 94.62 103 LYS A C 1
ATOM 804 O O . LYS A 1 103 ? 15.205 6.716 -2.484 1.00 94.62 103 LYS A O 1
ATOM 809 N N . ALA A 1 104 ? 17.423 7.079 -2.304 1.00 94.69 104 ALA A N 1
ATOM 810 C CA . ALA A 1 104 ? 17.820 5.941 -3.132 1.00 94.69 104 ALA A CA 1
ATOM 811 C C . ALA A 1 104 ? 17.268 4.621 -2.563 1.00 94.69 104 ALA A C 1
ATOM 813 O O . ALA A 1 104 ? 17.219 4.436 -1.345 1.00 94.69 104 ALA A O 1
ATOM 814 N N . ALA A 1 105 ? 16.828 3.720 -3.443 1.00 95.50 105 ALA A N 1
ATOM 815 C CA . ALA A 1 105 ? 16.253 2.436 -3.040 1.00 95.50 105 ALA A CA 1
ATOM 816 C C . ALA A 1 105 ? 17.315 1.412 -2.600 1.00 95.50 105 ALA A C 1
ATOM 818 O O . ALA A 1 105 ? 17.010 0.532 -1.800 1.00 95.50 105 ALA A O 1
ATOM 819 N N . HIS A 1 106 ? 18.562 1.558 -3.070 1.00 95.62 106 HIS A N 1
ATOM 820 C CA . HIS A 1 106 ? 19.659 0.611 -2.824 1.00 95.62 106 HIS A CA 1
ATOM 821 C C . HIS A 1 106 ? 19.309 -0.832 -3.241 1.00 95.62 106 HIS A C 1
ATOM 823 O O . HIS A 1 106 ? 19.567 -1.790 -2.507 1.00 95.62 106 HIS A O 1
ATOM 829 N N . PHE A 1 107 ? 18.681 -0.965 -4.411 1.00 97.69 107 PHE A N 1
ATOM 830 C CA . PHE A 1 107 ? 18.436 -2.241 -5.083 1.00 97.69 107 PHE A CA 1
ATOM 831 C C . PHE A 1 107 ? 19.558 -2.547 -6.077 1.00 97.69 107 PHE A C 1
ATOM 833 O O . PHE A 1 107 ? 20.362 -1.668 -6.385 1.00 97.69 107 PHE A O 1
ATOM 840 N N . ASP A 1 108 ? 19.594 -3.776 -6.588 1.00 97.25 108 ASP A N 1
ATOM 841 C CA . ASP A 1 108 ? 20.621 -4.235 -7.533 1.00 97.25 108 ASP A CA 1
ATOM 842 C C . ASP A 1 108 ? 20.219 -3.961 -8.998 1.00 97.25 108 ASP A C 1
ATOM 844 O O . ASP A 1 108 ? 20.714 -4.599 -9.924 1.00 97.25 108 ASP A O 1
ATOM 848 N N . VAL A 1 109 ? 19.291 -3.019 -9.195 1.00 96.94 109 VAL A N 1
ATOM 849 C CA . VAL A 1 109 ? 18.729 -2.588 -10.480 1.00 96.94 109 VAL A CA 1
ATOM 850 C C . VAL A 1 109 ? 18.575 -1.068 -10.495 1.00 96.94 109 VAL A C 1
ATOM 852 O O . VAL A 1 109 ? 18.458 -0.438 -9.437 1.00 96.94 109 VAL A O 1
ATOM 855 N N . ASP A 1 110 ? 18.510 -0.484 -11.691 1.00 96.44 110 ASP A N 1
ATOM 856 C CA . ASP A 1 110 ? 18.208 0.937 -11.851 1.00 96.44 110 ASP A CA 1
ATOM 857 C C . ASP A 1 110 ? 16.782 1.236 -11.379 1.00 96.44 110 ASP A C 1
ATOM 859 O O . ASP A 1 110 ? 15.789 0.792 -11.972 1.00 96.44 110 ASP A O 1
ATOM 863 N N . TRP A 1 111 ? 16.704 2.002 -10.291 1.00 97.69 111 TRP A N 1
ATOM 864 C CA . TRP A 1 111 ? 15.463 2.333 -9.606 1.00 97.69 111 TRP A CA 1
ATOM 865 C C . TRP A 1 111 ? 15.367 3.831 -9.349 1.00 97.69 111 TRP A C 1
ATOM 867 O O . TRP A 1 111 ? 16.132 4.408 -8.568 1.00 97.69 111 TRP A O 1
ATOM 877 N N . THR A 1 112 ? 14.396 4.458 -9.993 1.00 95.56 112 THR A N 1
ATOM 878 C CA . THR A 1 112 ? 14.144 5.891 -9.938 1.00 95.56 112 THR A CA 1
ATOM 879 C C . THR A 1 112 ? 12.747 6.174 -9.385 1.00 95.56 112 THR A C 1
ATOM 881 O O . THR A 1 112 ? 11.994 5.278 -9.003 1.00 95.56 112 THR A O 1
ATOM 884 N N . VAL A 1 113 ? 12.382 7.457 -9.345 1.00 95.44 113 VAL A N 1
ATOM 885 C CA . VAL A 1 113 ? 11.026 7.882 -8.974 1.00 95.44 113 VAL A CA 1
ATOM 886 C C . VAL A 1 113 ? 9.959 7.331 -9.930 1.00 95.44 113 VAL A C 1
ATOM 888 O O . VAL A 1 113 ? 8.791 7.244 -9.558 1.00 95.44 113 VAL A O 1
ATOM 891 N N . GLU A 1 114 ? 10.333 6.978 -11.162 1.00 95.00 114 GLU A N 1
ATOM 892 C CA . GLU A 1 114 ? 9.416 6.358 -12.116 1.00 95.00 114 GLU A CA 1
ATOM 893 C C . GLU A 1 114 ? 8.983 4.976 -11.623 1.00 95.00 114 GLU A C 1
ATOM 895 O O . GLU A 1 114 ? 7.789 4.742 -11.452 1.00 95.00 114 GLU A O 1
ATOM 900 N N . GLU A 1 115 ? 9.934 4.117 -11.251 1.00 97.56 115 GLU A N 1
ATOM 901 C CA . GLU A 1 115 ? 9.646 2.796 -10.686 1.00 97.56 115 GLU A CA 1
ATOM 902 C C . GLU A 1 115 ? 8.902 2.884 -9.348 1.00 97.56 115 GLU A C 1
ATOM 904 O O . GLU A 1 115 ? 7.994 2.094 -9.104 1.00 97.56 115 GLU A O 1
ATOM 909 N N . ASP A 1 116 ? 9.213 3.874 -8.502 1.00 97.62 116 ASP A N 1
ATOM 910 C CA . ASP A 1 116 ? 8.427 4.133 -7.285 1.00 97.62 116 ASP A CA 1
ATOM 911 C C . ASP A 1 116 ? 6.962 4.463 -7.604 1.00 97.62 116 ASP A C 1
ATOM 913 O O . ASP A 1 116 ? 6.052 4.003 -6.915 1.00 97.62 116 ASP A O 1
ATOM 917 N N . SER A 1 117 ? 6.727 5.255 -8.651 1.00 96.06 117 SER A N 1
ATOM 918 C CA . SER A 1 117 ? 5.377 5.648 -9.068 1.00 96.06 117 SER A CA 1
ATOM 919 C C . SER A 1 117 ? 4.613 4.450 -9.631 1.00 96.06 117 SER A C 1
ATOM 921 O O . SER A 1 117 ? 3.458 4.238 -9.264 1.00 96.06 117 SER A O 1
ATOM 923 N N . ARG A 1 118 ? 5.273 3.619 -10.450 1.00 96.94 118 ARG A N 1
ATOM 924 C CA . ARG A 1 118 ? 4.714 2.363 -10.975 1.00 96.94 118 ARG A CA 1
ATOM 925 C C . ARG A 1 118 ? 4.420 1.357 -9.865 1.00 96.94 118 ARG A C 1
ATOM 927 O O . ARG A 1 118 ? 3.365 0.735 -9.880 1.00 96.94 118 ARG A O 1
ATOM 934 N N . LEU A 1 119 ? 5.293 1.243 -8.863 1.00 97.50 119 LEU A N 1
ATOM 935 C CA . LEU A 1 119 ? 5.071 0.371 -7.708 1.00 97.50 119 LEU A CA 1
ATOM 936 C C . LEU A 1 119 ? 3.810 0.779 -6.932 1.00 97.50 119 LEU A C 1
ATOM 938 O O . LEU A 1 119 ? 3.004 -0.073 -6.568 1.00 97.50 119 LEU A O 1
ATOM 942 N N . LEU A 1 120 ? 3.612 2.080 -6.708 1.00 95.88 120 LEU A N 1
ATOM 943 C CA . LEU A 1 120 ? 2.429 2.604 -6.023 1.00 95.88 120 LEU A CA 1
ATOM 944 C C . LEU A 1 120 ? 1.138 2.433 -6.831 1.00 95.88 120 LEU A C 1
ATOM 946 O O . LEU A 1 120 ? 0.110 2.089 -6.250 1.00 95.88 120 LEU A O 1
ATOM 950 N N . LEU A 1 121 ? 1.190 2.631 -8.153 1.00 94.88 121 LEU A N 1
ATOM 951 C CA . LEU A 1 121 ? 0.071 2.306 -9.044 1.00 94.88 121 LEU A CA 1
ATOM 952 C C . LEU A 1 121 ? -0.280 0.820 -8.947 1.00 94.88 121 LEU A C 1
ATOM 954 O O . LEU A 1 121 ? -1.437 0.481 -8.713 1.00 94.88 121 LEU A O 1
ATOM 958 N N . GLY A 1 122 ? 0.729 -0.050 -9.012 1.00 94.81 122 GLY A N 1
ATOM 959 C CA . GLY A 1 122 ? 0.542 -1.487 -8.862 1.00 94.81 122 GLY A CA 1
ATOM 960 C C . GLY A 1 122 ? -0.102 -1.873 -7.534 1.00 94.81 122 GLY A C 1
ATOM 961 O O . GLY A 1 122 ? -0.979 -2.728 -7.510 1.00 94.81 122 GLY A O 1
ATOM 962 N N . ILE A 1 123 ? 0.257 -1.205 -6.437 1.00 95.06 123 ILE A N 1
ATOM 963 C CA . ILE A 1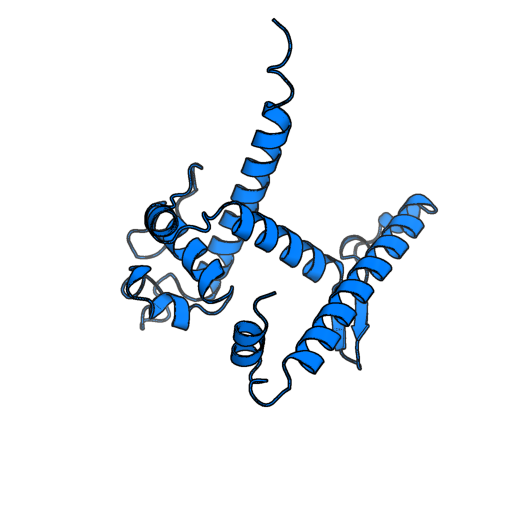 123 ? -0.385 -1.418 -5.132 1.00 95.06 123 ILE A CA 1
ATOM 964 C C . ILE A 1 123 ? -1.874 -1.039 -5.157 1.00 95.06 123 ILE A C 1
ATOM 966 O O . ILE A 1 123 ? -2.681 -1.735 -4.544 1.00 95.06 123 ILE A O 1
ATOM 970 N N . VAL A 1 124 ? -2.258 0.037 -5.850 1.00 91.50 124 VAL A N 1
ATOM 971 C CA . VAL A 1 124 ? -3.672 0.440 -5.973 1.00 91.50 124 VAL A CA 1
ATOM 972 C C . VAL A 1 124 ? -4.473 -0.503 -6.868 1.00 91.50 124 VAL A C 1
ATOM 974 O O . VAL A 1 124 ? -5.661 -0.712 -6.619 1.00 91.50 124 VAL A O 1
ATOM 977 N N . GLU A 1 125 ? -3.853 -1.052 -7.909 1.00 89.75 125 GLU A N 1
ATOM 978 C CA . GLU A 1 125 ? -4.538 -1.882 -8.907 1.00 89.75 125 GLU A CA 1
ATOM 979 C C . GLU A 1 125 ? -4.588 -3.364 -8.524 1.00 89.75 125 GLU A C 1
ATOM 981 O O . GLU A 1 125 ? -5.620 -4.008 -8.711 1.00 89.75 125 GLU A O 1
ATOM 986 N N . HIS A 1 126 ? -3.514 -3.886 -7.931 1.00 91.62 126 HIS A N 1
ATOM 987 C CA . HIS A 1 126 ? -3.359 -5.313 -7.616 1.00 91.62 126 HIS A CA 1
ATOM 988 C C . HIS A 1 126 ? -3.387 -5.619 -6.118 1.00 91.62 126 HIS A C 1
ATOM 990 O O . HIS A 1 126 ? -3.510 -6.780 -5.725 1.00 91.62 126 HIS A O 1
ATOM 996 N N . GLY A 1 127 ? -3.300 -4.592 -5.273 1.00 90.69 127 GLY A N 1
ATOM 997 C CA . GLY A 1 127 ? -3.236 -4.725 -3.823 1.00 90.69 127 GLY A CA 1
ATOM 998 C C . GLY A 1 127 ? -1.805 -4.773 -3.287 1.00 90.69 127 GLY A C 1
ATOM 999 O O . GLY A 1 127 ? -0.865 -5.255 -3.921 1.00 90.69 127 GLY A O 1
ATOM 1000 N N . TYR A 1 128 ? -1.633 -4.261 -2.071 1.00 92.81 128 TYR A N 1
ATOM 1001 C CA . TYR A 1 128 ? -0.359 -4.311 -1.363 1.00 92.81 128 TYR A CA 1
ATOM 1002 C C . TYR A 1 128 ? 0.022 -5.756 -1.033 1.00 92.81 128 TYR A C 1
ATOM 1004 O O . TYR A 1 128 ? -0.795 -6.503 -0.507 1.00 92.81 128 TYR A O 1
ATOM 1012 N N . GLY A 1 129 ? 1.274 -6.142 -1.284 1.00 93.19 129 GLY A N 1
ATOM 1013 C CA . GLY A 1 129 ? 1.739 -7.511 -1.039 1.00 93.19 129 GLY A CA 1
ATOM 1014 C C . GLY A 1 129 ? 1.638 -8.429 -2.256 1.00 93.19 129 GLY A C 1
ATOM 1015 O O . GLY A 1 129 ? 2.398 -9.394 -2.338 1.00 93.19 129 GLY A O 1
ATOM 1016 N N . ASN A 1 130 ? 0.811 -8.081 -3.247 1.00 94.81 130 ASN A N 1
ATOM 1017 C CA . ASN A 1 130 ? 0.616 -8.857 -4.474 1.00 94.81 130 ASN A CA 1
ATOM 1018 C C . ASN A 1 130 ? 1.696 -8.589 -5.521 1.00 94.81 130 ASN A C 1
ATOM 1020 O O . ASN A 1 130 ? 1.432 -8.264 -6.677 1.00 94.81 130 ASN A O 1
ATOM 1024 N N . TRP A 1 131 ? 2.949 -8.746 -5.097 1.00 97.25 131 TRP A N 1
ATOM 1025 C CA . TRP A 1 131 ? 4.132 -8.417 -5.885 1.00 97.25 131 TRP A CA 1
ATOM 1026 C C . TRP A 1 131 ? 4.225 -9.212 -7.189 1.00 97.25 131 TRP A C 1
ATOM 1028 O O . TRP A 1 131 ? 4.714 -8.674 -8.175 1.00 97.25 131 TRP A O 1
ATOM 1038 N N . GLU A 1 132 ? 3.740 -10.456 -7.217 1.00 95.62 132 GLU A N 1
ATOM 1039 C CA . GLU A 1 132 ? 3.716 -11.269 -8.441 1.00 95.62 132 GLU A CA 1
ATOM 1040 C C . GLU A 1 132 ? 2.708 -10.734 -9.465 1.00 95.62 132 GLU A C 1
ATOM 1042 O O . GLU A 1 132 ? 3.030 -10.647 -10.649 1.00 95.62 132 GLU A O 1
ATOM 1047 N N . LEU A 1 133 ? 1.522 -10.293 -9.022 1.00 94.50 133 LEU A N 1
ATOM 1048 C CA . LEU A 1 133 ? 0.553 -9.646 -9.913 1.00 94.50 133 LEU A CA 1
ATOM 1049 C C . LEU A 1 133 ? 1.117 -8.329 -10.453 1.00 94.50 133 LEU A C 1
ATOM 1051 O O . LEU A 1 133 ? 1.121 -8.122 -11.664 1.00 94.50 133 LEU A O 1
ATOM 1055 N N . ILE A 1 134 ? 1.709 -7.512 -9.574 1.00 97.19 134 ILE A N 1
ATOM 1056 C CA . ILE A 1 134 ? 2.397 -6.263 -9.936 1.00 97.19 134 ILE A CA 1
ATOM 1057 C C . ILE A 1 134 ? 3.530 -6.520 -10.942 1.00 97.19 134 ILE A C 1
ATOM 1059 O O . ILE A 1 134 ? 3.703 -5.759 -11.888 1.00 97.19 134 ILE A O 1
ATOM 1063 N N . LYS A 1 135 ? 4.303 -7.596 -10.766 1.00 97.69 135 LYS A N 1
ATOM 1064 C CA . LYS A 1 135 ? 5.381 -7.979 -11.687 1.00 97.69 135 LYS A CA 1
ATOM 1065 C C . LYS A 1 135 ? 4.846 -8.389 -13.055 1.00 97.69 135 LYS A C 1
ATOM 1067 O O . LYS A 1 135 ? 5.471 -8.087 -14.067 1.00 97.69 135 LYS A O 1
ATOM 1072 N N . SER A 1 136 ? 3.729 -9.113 -13.076 1.00 97.06 136 SER A N 1
ATOM 1073 C CA . SER A 1 136 ? 3.127 -9.637 -14.303 1.00 97.06 136 SER A CA 1
ATOM 1074 C C . SER A 1 136 ? 2.382 -8.585 -15.128 1.00 97.06 136 SER A C 1
ATOM 1076 O O . SER A 1 136 ? 2.049 -8.858 -16.280 1.00 97.06 136 SER A O 1
ATOM 1078 N N . ASP A 1 137 ? 2.131 -7.401 -14.564 1.00 96.19 137 ASP A N 1
ATOM 1079 C CA . ASP A 1 137 ? 1.428 -6.325 -15.251 1.00 96.19 137 ASP A CA 1
ATOM 1080 C C . ASP A 1 137 ? 2.342 -5.610 -16.271 1.00 96.19 137 ASP A C 1
ATOM 1082 O O . ASP A 1 137 ? 3.314 -4.943 -15.884 1.00 96.19 137 ASP A O 1
ATOM 1086 N N . PRO A 1 138 ? 2.043 -5.705 -17.582 1.00 95.38 138 PRO A N 1
ATOM 1087 C CA . PRO A 1 138 ? 2.844 -5.060 -18.616 1.00 95.38 138 PRO A CA 1
ATOM 1088 C C . PRO A 1 138 ? 2.774 -3.524 -18.576 1.00 95.38 138 PRO A C 1
ATOM 1090 O O . PRO A 1 138 ? 3.738 -2.873 -18.983 1.00 95.38 138 PRO A O 1
ATOM 1093 N N . GLU A 1 139 ? 1.690 -2.929 -18.068 1.00 93.00 139 GLU A N 1
ATOM 1094 C CA . GLU A 1 139 ? 1.513 -1.470 -17.998 1.00 93.00 139 GLU A CA 1
ATOM 1095 C C . GLU A 1 139 ? 2.387 -0.834 -16.905 1.00 93.00 139 GLU A C 1
ATOM 1097 O O . GLU A 1 139 ? 2.685 0.366 -16.945 1.00 93.00 139 GLU A O 1
ATOM 1102 N N . LEU A 1 140 ? 2.827 -1.633 -15.925 1.00 95.19 140 LEU A N 1
ATOM 1103 C CA . LEU A 1 140 ? 3.687 -1.170 -14.837 1.00 95.19 140 LEU A CA 1
ATOM 1104 C C . LEU A 1 140 ? 5.171 -1.174 -15.200 1.00 95.19 140 LEU A C 1
ATOM 1106 O O . LEU A 1 140 ? 5.931 -0.435 -14.581 1.00 95.19 140 LEU A O 1
ATOM 1110 N N . GLN A 1 141 ? 5.579 -1.960 -16.202 1.00 95.94 141 GLN A N 1
ATOM 1111 C CA . GLN A 1 141 ? 6.971 -2.041 -16.669 1.00 95.94 141 GLN A CA 1
ATOM 1112 C C . GLN A 1 141 ? 7.970 -2.395 -15.546 1.00 95.94 141 GLN A C 1
ATOM 1114 O O . GLN A 1 141 ? 9.085 -1.881 -15.493 1.00 95.94 141 GLN A O 1
ATOM 1119 N N . LEU A 1 142 ? 7.557 -3.277 -14.626 1.00 97.62 142 LEU A N 1
ATOM 1120 C CA . LEU A 1 142 ? 8.376 -3.736 -13.494 1.00 97.62 142 LEU A CA 1
ATOM 1121 C C . LEU A 1 142 ? 8.877 -5.182 -13.644 1.00 97.62 142 LEU A C 1
ATOM 1123 O O . LEU A 1 142 ? 9.645 -5.645 -12.800 1.00 97.62 142 LEU A O 1
ATOM 1127 N N . ALA A 1 143 ? 8.453 -5.897 -14.690 1.00 97.12 143 ALA A N 1
ATOM 1128 C CA . ALA A 1 143 ? 8.649 -7.341 -14.847 1.00 97.12 143 ALA A CA 1
ATOM 1129 C C . ALA A 1 143 ? 10.118 -7.794 -14.754 1.00 97.12 143 ALA A C 1
ATOM 1131 O O . ALA A 1 143 ? 10.416 -8.829 -14.155 1.00 97.12 143 ALA A O 1
ATOM 1132 N N . ASP A 1 144 ? 11.034 -7.015 -15.326 1.00 96.25 144 ASP A N 1
ATOM 1133 C CA . ASP A 1 144 ? 12.482 -7.241 -15.331 1.00 96.25 144 ASP A CA 1
ATOM 1134 C C . ASP A 1 144 ? 13.205 -6.598 -14.135 1.00 96.25 144 ASP A C 1
ATOM 1136 O O . ASP A 1 144 ? 14.394 -6.842 -13.925 1.00 96.25 144 ASP A O 1
ATOM 1140 N N . LYS A 1 145 ? 12.493 -5.808 -13.321 1.00 97.75 145 LYS A N 1
ATOM 1141 C CA . LYS A 1 145 ? 13.062 -5.041 -12.206 1.00 97.75 145 LYS A CA 1
ATOM 1142 C C . LYS A 1 145 ? 12.784 -5.629 -10.834 1.00 97.75 145 LYS A C 1
ATOM 1144 O O . LYS A 1 145 ? 13.561 -5.369 -9.922 1.00 97.75 145 LYS A O 1
ATOM 1149 N N . ILE A 1 146 ? 11.693 -6.374 -10.651 1.00 98.06 146 ILE A N 1
ATOM 1150 C CA . ILE A 1 146 ? 11.286 -6.887 -9.334 1.00 98.06 146 ILE A CA 1
ATOM 1151 C C . ILE A 1 146 ? 11.262 -8.413 -9.274 1.00 98.06 146 ILE A C 1
ATOM 1153 O O . ILE A 1 146 ? 11.023 -9.094 -10.270 1.00 98.06 146 ILE A O 1
ATOM 1157 N N . LEU A 1 147 ? 11.493 -8.951 -8.073 1.00 97.62 147 LEU A N 1
ATOM 1158 C CA . LEU A 1 147 ? 11.518 -10.391 -7.788 1.00 97.62 147 LEU A CA 1
ATOM 1159 C C . LEU A 1 147 ? 12.417 -11.161 -8.776 1.00 97.62 147 LEU A C 1
ATOM 1161 O O . LEU A 1 147 ? 11.934 -12.035 -9.508 1.00 97.62 147 LEU A O 1
ATOM 1165 N N . PRO A 1 148 ? 13.715 -10.823 -8.865 1.00 96.62 148 PRO A N 1
ATOM 1166 C CA . PRO A 1 148 ? 14.637 -11.585 -9.694 1.00 96.62 148 PRO A CA 1
ATOM 1167 C C . PRO A 1 148 ? 14.689 -13.040 -9.209 1.00 96.62 148 PRO A C 1
ATOM 1169 O O . PRO A 1 148 ? 14.569 -13.308 -8.012 1.00 96.62 148 PRO A O 1
ATOM 1172 N N . GLY A 1 149 ? 14.896 -13.979 -10.140 1.00 94.62 149 GLY A N 1
ATOM 1173 C CA . GLY A 1 149 ? 14.965 -15.411 -9.812 1.00 94.62 149 GLY A CA 1
ATOM 1174 C C . GLY A 1 149 ? 16.126 -15.769 -8.874 1.00 94.62 149 GLY A C 1
ATOM 1175 O O . GLY A 1 149 ? 16.066 -16.760 -8.154 1.00 94.62 149 GLY A O 1
ATOM 1176 N N . GLU A 1 150 ? 17.171 -14.941 -8.846 1.00 95.31 150 GLU A N 1
ATOM 1177 C CA . GLU A 1 150 ? 18.264 -15.028 -7.879 1.00 95.31 150 GLU A CA 1
ATOM 1178 C C . GLU A 1 150 ? 17.834 -14.386 -6.550 1.00 95.31 150 GLU A C 1
ATOM 1180 O O . GLU A 1 150 ? 17.684 -13.167 -6.458 1.00 95.31 150 GLU A O 1
ATOM 1185 N N . THR A 1 151 ? 17.668 -15.194 -5.500 1.00 91.94 151 THR A N 1
ATOM 1186 C CA . THR A 1 151 ? 17.110 -14.758 -4.203 1.00 91.94 151 THR A CA 1
ATOM 1187 C C . THR A 1 151 ? 17.944 -13.699 -3.480 1.00 91.94 151 THR A C 1
ATOM 1189 O O . THR A 1 151 ? 17.405 -12.934 -2.679 1.00 91.94 151 THR A O 1
ATOM 1192 N N . GLU A 1 152 ? 19.244 -13.632 -3.771 1.00 94.00 152 GLU A N 1
ATOM 1193 C CA . GLU A 1 152 ? 20.161 -12.638 -3.202 1.00 94.00 152 GLU A CA 1
ATOM 1194 C C . GLU A 1 152 ? 20.054 -11.267 -3.882 1.00 94.00 152 GLU A C 1
ATOM 1196 O O . GLU A 1 152 ? 20.404 -10.256 -3.271 1.00 94.00 152 GLU A O 1
ATOM 1201 N N . LYS A 1 153 ? 19.532 -11.211 -5.116 1.00 96.94 153 LYS A N 1
ATOM 1202 C CA . LYS A 1 153 ? 19.343 -9.954 -5.844 1.00 96.94 153 LYS A CA 1
ATOM 1203 C C . LYS A 1 153 ? 18.103 -9.215 -5.355 1.00 96.94 153 LYS A C 1
ATOM 1205 O O . LYS A 1 153 ? 17.041 -9.798 -5.119 1.00 96.94 153 LYS A O 1
ATOM 1210 N N . LYS A 1 154 ? 18.227 -7.899 -5.235 1.00 97.62 154 LYS A N 1
ATOM 1211 C CA . LYS A 1 154 ? 17.176 -6.978 -4.805 1.00 97.62 154 LYS A CA 1
ATOM 1212 C C . LYS A 1 154 ? 16.540 -6.276 -6.002 1.00 97.62 154 LYS A C 1
ATOM 1214 O O . LYS A 1 154 ? 17.269 -5.879 -6.908 1.00 97.62 154 LYS A O 1
ATOM 1219 N N . PRO A 1 155 ? 15.222 -6.017 -5.951 1.00 98.00 155 PRO A N 1
ATOM 1220 C CA . PRO A 1 155 ? 14.330 -6.174 -4.802 1.00 98.00 155 PRO A CA 1
ATOM 1221 C C . PRO A 1 155 ? 13.527 -7.489 -4.783 1.00 98.00 155 PRO A C 1
ATOM 1223 O O . PRO A 1 155 ? 12.726 -7.774 -5.667 1.00 98.00 155 PRO A O 1
ATOM 1226 N N . GLN A 1 156 ? 13.666 -8.241 -3.688 1.00 98.06 156 GLN A N 1
ATOM 1227 C CA . GLN A 1 156 ? 12.695 -9.263 -3.246 1.00 98.06 156 GLN A CA 1
ATOM 1228 C C . GLN A 1 156 ? 11.508 -8.642 -2.486 1.00 98.06 156 GLN A C 1
ATOM 1230 O O . GLN A 1 156 ? 11.602 -7.497 -2.039 1.00 98.06 156 GLN A O 1
ATOM 1235 N N . ALA A 1 157 ? 10.456 -9.425 -2.223 1.00 97.38 157 ALA A N 1
ATOM 1236 C CA . ALA A 1 157 ? 9.231 -9.002 -1.527 1.00 97.38 157 ALA A CA 1
ATOM 1237 C C . ALA A 1 157 ? 9.470 -8.128 -0.276 1.00 97.38 157 ALA A C 1
ATOM 1239 O O . ALA A 1 157 ? 8.899 -7.047 -0.159 1.00 97.38 157 ALA A O 1
ATOM 1240 N N . LYS A 1 158 ? 10.388 -8.520 0.623 1.00 97.19 158 LYS A N 1
ATOM 1241 C CA . LYS A 1 158 ? 10.722 -7.736 1.835 1.00 97.19 158 LYS A CA 1
ATOM 1242 C C . LYS A 1 158 ? 11.237 -6.318 1.536 1.00 97.19 158 LYS A C 1
ATOM 1244 O O . LYS A 1 158 ? 11.012 -5.383 2.305 1.00 97.19 158 LYS A O 1
ATOM 1249 N N . HIS A 1 159 ? 11.949 -6.153 0.423 1.00 98.25 159 HIS A N 1
ATOM 1250 C CA . HIS A 1 159 ? 12.509 -4.872 -0.000 1.00 98.25 159 HIS A CA 1
ATOM 1251 C C . HIS A 1 159 ? 11.429 -3.992 -0.632 1.00 98.25 159 HIS A C 1
ATOM 1253 O O . HIS A 1 159 ? 11.379 -2.801 -0.333 1.00 98.25 159 HIS A O 1
ATOM 1259 N N . LEU A 1 160 ? 10.535 -4.587 -1.433 1.00 98.44 160 LEU A N 1
ATOM 1260 C CA . LEU A 1 160 ? 9.355 -3.907 -1.977 1.00 98.44 160 LEU A CA 1
ATOM 1261 C C . LEU A 1 160 ? 8.430 -3.436 -0.857 1.00 98.44 160 LEU A C 1
ATOM 1263 O O . LEU A 1 160 ? 8.001 -2.287 -0.871 1.00 98.44 160 LEU A O 1
ATOM 1267 N N . GLN A 1 161 ? 8.211 -4.274 0.158 1.00 97.56 161 GLN A N 1
ATOM 1268 C CA . GLN A 1 161 ? 7.450 -3.925 1.355 1.00 97.56 161 GLN A CA 1
ATOM 1269 C C . GLN A 1 161 ? 8.057 -2.703 2.059 1.00 97.56 161 GLN A C 1
ATOM 1271 O O . GLN A 1 161 ? 7.404 -1.675 2.221 1.00 97.56 161 GLN A O 1
ATOM 1276 N N . THR A 1 162 ? 9.356 -2.773 2.374 1.00 97.56 162 THR A N 1
ATOM 1277 C CA . THR A 1 162 ? 10.087 -1.672 3.024 1.00 97.56 162 THR A CA 1
ATOM 1278 C C . THR A 1 162 ? 10.023 -0.381 2.201 1.00 97.56 162 THR A C 1
ATOM 1280 O O . THR A 1 162 ? 9.878 0.711 2.758 1.00 97.56 162 THR A O 1
ATOM 1283 N N . ARG A 1 163 ? 10.134 -0.487 0.870 1.00 98.19 163 ARG A N 1
ATOM 1284 C CA . ARG A 1 163 ? 10.061 0.665 -0.033 1.00 98.19 163 ARG A CA 1
ATOM 1285 C C . ARG A 1 163 ? 8.661 1.265 -0.065 1.00 98.19 163 ARG A C 1
ATOM 1287 O O . ARG A 1 163 ? 8.535 2.478 0.057 1.00 98.19 163 ARG A O 1
ATOM 1294 N N . SER A 1 164 ? 7.636 0.428 -0.156 1.00 97.06 164 SER A N 1
ATOM 1295 C CA . SER A 1 164 ? 6.231 0.837 -0.178 1.00 97.06 164 SER A CA 1
ATOM 1296 C C . SER A 1 164 ? 5.846 1.572 1.105 1.00 97.06 164 SER A C 1
ATOM 1298 O O . SER A 1 164 ? 5.327 2.682 1.037 1.00 97.06 164 SER A O 1
ATOM 1300 N N . ASP A 1 165 ? 6.215 1.040 2.273 1.00 94.94 165 ASP A N 1
ATOM 1301 C CA . ASP A 1 165 ? 5.959 1.684 3.571 1.00 94.94 165 ASP A CA 1
ATOM 1302 C C . ASP A 1 165 ? 6.630 3.058 3.684 1.00 94.94 165 ASP A C 1
ATOM 1304 O O . ASP A 1 165 ? 6.096 3.994 4.285 1.00 94.94 165 ASP A O 1
ATOM 1308 N N . TYR A 1 166 ? 7.832 3.192 3.121 1.00 96.00 166 TYR A N 1
ATOM 1309 C CA . TYR A 1 166 ? 8.534 4.467 3.059 1.00 96.00 166 TYR A CA 1
ATOM 1310 C C . TYR A 1 166 ? 7.811 5.473 2.156 1.00 96.00 166 TYR A C 1
ATOM 1312 O O . TYR A 1 166 ? 7.641 6.628 2.555 1.00 96.00 166 TYR A O 1
ATOM 1320 N N . LEU A 1 167 ? 7.369 5.046 0.971 1.00 95.75 167 LEU A N 1
ATOM 1321 C CA . LEU A 1 167 ? 6.665 5.896 0.011 1.00 95.75 167 LEU A CA 1
ATOM 1322 C C . LEU A 1 167 ? 5.295 6.346 0.537 1.00 95.75 167 LEU A C 1
ATOM 1324 O O . LEU A 1 167 ? 4.977 7.529 0.442 1.00 95.75 167 LEU A O 1
ATOM 1328 N N . LEU A 1 168 ? 4.528 5.453 1.170 1.00 93.75 168 LEU A N 1
ATOM 1329 C CA . LEU A 1 168 ? 3.246 5.784 1.807 1.00 93.75 168 LEU A CA 1
ATOM 1330 C C . LEU A 1 168 ? 3.415 6.863 2.885 1.00 93.75 168 LEU A C 1
ATOM 1332 O O . LEU A 1 168 ? 2.713 7.874 2.889 1.00 93.75 168 LEU A O 1
ATOM 1336 N N . LYS A 1 169 ? 4.429 6.716 3.749 1.00 92.12 169 LYS A N 1
ATOM 1337 C CA . LYS A 1 169 ? 4.759 7.726 4.769 1.00 92.12 169 LYS A CA 1
ATOM 1338 C C . LYS A 1 169 ? 5.184 9.064 4.173 1.00 92.12 169 LYS A C 1
ATOM 1340 O O . LYS A 1 169 ? 4.968 10.100 4.800 1.00 92.12 169 LYS A O 1
ATOM 1345 N N . LEU A 1 170 ? 5.844 9.060 3.015 1.00 92.81 170 LEU A N 1
ATOM 1346 C CA . LEU A 1 170 ? 6.180 10.296 2.311 1.00 92.81 170 LEU A CA 1
ATOM 13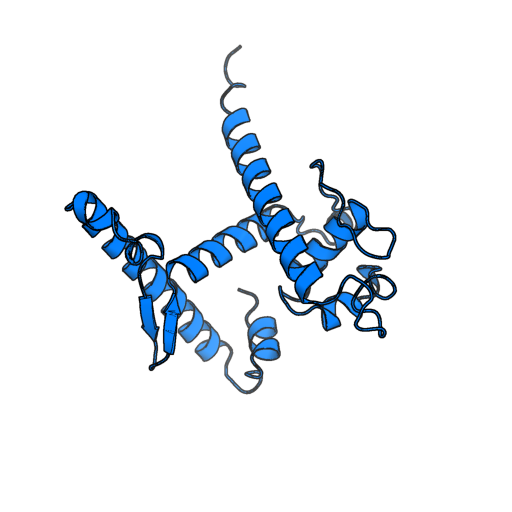47 C C . LEU A 1 170 ? 4.931 10.973 1.754 1.00 92.81 170 LEU A C 1
ATOM 1349 O O . LEU A 1 170 ? 4.756 12.163 1.996 1.00 92.81 170 LEU A O 1
ATOM 1353 N N . LEU A 1 171 ? 4.064 10.220 1.073 1.00 91.00 171 LEU A N 1
ATOM 1354 C CA . LEU A 1 171 ? 2.817 10.736 0.508 1.00 91.00 171 LEU A CA 1
ATOM 1355 C C . LEU A 1 171 ? 1.926 11.362 1.581 1.00 91.00 171 LEU A C 1
ATOM 1357 O O . LEU A 1 171 ? 1.461 12.484 1.401 1.00 91.00 171 LEU A O 1
ATOM 1361 N N . LYS A 1 172 ? 1.768 10.695 2.731 1.00 88.31 172 LYS A N 1
ATOM 1362 C CA . LYS A 1 172 ? 1.028 11.243 3.878 1.00 88.31 172 LYS A CA 1
ATOM 1363 C C . LYS A 1 172 ? 1.556 12.619 4.293 1.00 88.31 172 LYS A C 1
ATOM 1365 O O . LYS A 1 172 ? 0.797 13.579 4.353 1.00 88.31 172 LYS A O 1
ATOM 1370 N N . LYS A 1 173 ? 2.877 12.752 4.452 1.00 88.38 173 LYS A N 1
ATOM 1371 C CA . LYS A 1 173 ? 3.514 14.037 4.793 1.00 88.38 173 LYS A CA 1
ATOM 1372 C C . LYS A 1 173 ? 3.350 15.107 3.718 1.00 88.38 173 LYS A C 1
ATOM 1374 O O . LYS A 1 173 ? 3.369 16.291 4.040 1.00 88.38 173 LYS A O 1
ATOM 1379 N N . GLU A 1 174 ? 3.282 14.732 2.445 1.00 86.06 174 GLU A N 1
ATOM 1380 C CA . GLU A 1 174 ? 3.040 15.695 1.369 1.00 86.06 174 GLU A CA 1
ATOM 1381 C C . GLU A 1 174 ? 1.612 16.226 1.383 1.00 86.06 174 GLU A C 1
ATOM 1383 O O . GLU A 1 174 ? 1.419 17.428 1.203 1.00 86.06 174 GLU A O 1
ATOM 1388 N N . VAL A 1 175 ? 0.630 15.351 1.607 1.00 82.56 175 VAL A N 1
ATOM 1389 C CA . VAL A 1 175 ? -0.780 15.741 1.714 1.00 82.56 175 VAL A CA 1
ATOM 1390 C C . VAL A 1 175 ? -0.984 16.653 2.922 1.00 82.56 175 VAL A C 1
ATOM 1392 O O . VAL A 1 175 ? -1.476 17.764 2.748 1.00 82.56 175 VAL A O 1
ATOM 1395 N N . GLU A 1 176 ? -0.472 16.267 4.095 1.00 84.12 176 GLU A N 1
ATOM 1396 C CA . GLU A 1 176 ? -0.521 17.090 5.315 1.00 84.12 176 GLU A CA 1
ATOM 1397 C C . GLU A 1 176 ? 0.106 18.483 5.097 1.00 84.12 176 GLU A C 1
ATOM 1399 O O . GLU A 1 176 ? -0.424 19.500 5.544 1.00 84.12 176 GLU A O 1
ATOM 1404 N N . LYS A 1 177 ? 1.222 18.561 4.356 1.00 82.88 177 LYS A N 1
ATOM 1405 C CA . LYS A 1 177 ? 1.858 19.843 4.015 1.00 82.88 177 LYS A CA 1
ATOM 1406 C C . LYS A 1 177 ? 1.006 20.699 3.085 1.00 82.88 177 LYS A C 1
ATOM 1408 O O . LYS A 1 177 ? 0.927 21.905 3.305 1.00 82.88 177 LYS A O 1
ATOM 1413 N N . LYS A 1 178 ? 0.394 20.108 2.055 1.00 77.19 178 LYS A N 1
ATOM 1414 C CA . LYS A 1 178 ? -0.483 20.834 1.121 1.00 77.19 178 LYS A CA 1
ATOM 1415 C C . LYS A 1 178 ? -1.705 21.404 1.838 1.00 77.19 178 LYS A C 1
ATOM 1417 O O . LYS A 1 178 ? -2.042 22.558 1.603 1.00 77.19 178 LYS A O 1
ATOM 1422 N N . GLU A 1 179 ? -2.295 20.642 2.754 1.00 74.44 179 GLU A N 1
ATOM 1423 C CA . GLU A 1 179 ? -3.423 21.096 3.576 1.00 74.44 179 GLU A CA 1
ATOM 1424 C C . GLU A 1 179 ? -3.016 22.226 4.533 1.00 74.44 179 GLU A C 1
ATOM 1426 O O . GLU A 1 179 ? -3.737 23.210 4.661 1.00 74.44 179 GLU A O 1
ATOM 1431 N N . SER A 1 180 ? -1.823 22.153 5.139 1.00 67.75 180 SER A N 1
ATOM 1432 C CA . SER A 1 180 ? -1.309 23.237 5.993 1.00 67.75 180 SER A CA 1
ATOM 1433 C C . SER A 1 180 ? -0.880 24.500 5.232 1.00 67.75 180 SER A C 1
ATOM 1435 O O . SER A 1 180 ? -0.842 25.575 5.818 1.00 67.75 180 SER A O 1
ATOM 1437 N N . GLY A 1 181 ? -0.543 24.382 3.942 1.00 56.53 181 GLY A N 1
ATOM 1438 C CA . GLY A 1 181 ? -0.064 25.488 3.105 1.00 56.53 181 GLY A CA 1
ATOM 1439 C C . GLY A 1 181 ? -1.163 26.233 2.342 1.00 56.53 181 GLY A C 1
ATOM 1440 O O . GLY A 1 181 ? -0.933 27.348 1.891 1.00 56.53 181 GLY A O 1
ATOM 1441 N N . GLN A 1 182 ? -2.361 25.654 2.209 1.00 51.12 182 GLN A N 1
ATOM 1442 C CA . GLN A 1 182 ? -3.524 26.306 1.585 1.00 51.12 182 GLN A CA 1
ATOM 1443 C C . GLN A 1 182 ? -4.269 27.276 2.524 1.00 51.12 182 GLN A C 1
ATOM 1445 O O . GLN A 1 182 ? -5.236 27.906 2.104 1.00 51.12 182 GLN A O 1
ATOM 1450 N N . GLY A 1 183 ? -3.824 27.424 3.777 1.00 40.69 183 GLY A N 1
ATOM 1451 C CA . GLY A 1 183 ? -4.410 28.347 4.755 1.00 40.69 183 GLY A CA 1
ATOM 1452 C C . GLY A 1 183 ? -4.016 29.823 4.601 1.00 40.69 183 GLY A C 1
ATOM 1453 O O . GLY A 1 183 ? -4.654 30.663 5.227 1.00 40.69 183 GLY A O 1
ATOM 1454 N N . ASP A 1 184 ? -3.022 30.150 3.765 1.00 42.34 184 ASP A N 1
ATOM 1455 C CA . ASP A 1 184 ? -2.421 31.497 3.703 1.00 42.34 184 ASP A CA 1
ATOM 1456 C C . ASP A 1 184 ? -2.748 32.300 2.417 1.00 42.34 184 ASP A C 1
ATOM 1458 O O . ASP A 1 184 ? -2.224 33.397 2.232 1.00 42.34 184 ASP A O 1
ATOM 1462 N N . GLU A 1 185 ? -3.639 31.822 1.535 1.00 43.19 185 GLU A N 1
ATOM 1463 C CA . GLU A 1 185 ? -4.024 32.523 0.284 1.00 43.19 185 GLU A CA 1
ATOM 1464 C C . GLU A 1 185 ? -5.505 32.953 0.220 1.00 43.19 185 GLU A C 1
ATOM 1466 O O . GLU A 1 185 ? -6.145 32.904 -0.829 1.00 43.19 185 GLU A O 1
ATOM 1471 N N . VAL A 1 186 ? -6.068 33.450 1.326 1.00 45.66 186 VAL A N 1
ATOM 1472 C CA . VAL A 1 186 ? -7.255 34.326 1.274 1.00 45.66 186 VAL A CA 1
ATOM 1473 C C . VAL A 1 186 ? -7.048 35.509 2.214 1.00 45.66 186 VAL A C 1
ATOM 1475 O O . VAL A 1 186 ? -7.417 35.446 3.380 1.00 45.66 186 VAL A O 1
ATOM 1478 N N . CYS A 1 187 ? -6.426 36.569 1.693 1.00 39.50 187 CYS A N 1
ATOM 1479 C CA . CYS A 1 187 ? -6.694 37.990 1.963 1.00 39.50 187 CYS A CA 1
ATOM 1480 C C . CYS A 1 187 ? -5.602 38.826 1.282 1.00 39.50 187 CYS A C 1
ATOM 1482 O O . CYS A 1 187 ? -4.524 39.015 1.843 1.00 39.50 187 CYS A O 1
ATOM 1484 N N . ASN A 1 188 ? -5.897 39.342 0.089 1.00 35.88 188 ASN A N 1
ATOM 1485 C CA . ASN A 1 188 ? -5.384 40.635 -0.359 1.00 35.88 188 ASN A CA 1
ATOM 1486 C C . ASN A 1 188 ? -6.355 41.254 -1.365 1.00 35.88 188 ASN A C 1
ATOM 1488 O O . ASN A 1 188 ? -6.805 40.510 -2.265 1.00 35.88 188 ASN A O 1
#

Radius of gyration: 19.59 Å; chains: 1; bounding box: 43×60×53 Å

=== Feature glossary ===
Feature key, reading from the visual/contextual features back to the raw sequence:

Rendered structure images. Six rendered views show the 3D structure from the faces of a cube — i.e. along ±x, ±y, ±z. Rendering representation is drawn randomly per protein from cartoon (secondary-structure ribbons), sticks (backbone bonds), or molecular surface; coloring is either N→C rainbow (blue at the N-terminus through red at the C-terminus) or one color per chain.

Contact-map, Ramachandran, and PAE plots. The contact map is a binary N×N matrix image: pixel (i, j) is dark where Cα_i and Cα_j are within 8 Å and |i−j|>4. Because the |i−j|>4 filter removes local helical contacts, off-diagonal stripes parallel to the main diagonal indicate parallel β-sheets; stripes perpendicular to it indicate antiparallel β-sheets. The Ramachandran plot scatters every residue's (φ, ψ) pair against the sterically allowed regions. The PAE heatmap renders the predicted-aligned-error matrix.

InterPro / GO / CATH / organism. Database cross-references. InterPro integrates a dozen domain/family signature databases into unified entries with residue-range hits. GO terms attach function/process/location labels with evidence codes. CATH codes position the fold in a four-level structural taxonomy. Organism is the NCBI-taxonomy species name.

Nearest PDB structures. The Foldseek neighbor list gives the closest experimentally determined structures in the PDB, ranked by structural alignment. TM-score near 1 means near-identical fold; near 0.3 means only rough topology match. This is how one finds what a novel AlphaFold prediction most resembles in the solved-structure universe.

Predicted aligned error. PAE(i, j) answers: if I align the predicted and true structures on residue i, how far off (in Å) do I expect residue j to be? A block-diagonal PAE matrix with low values on the blocks and high values off-diagonal is the signature of a multi-domain protein with confidently predicted domains but uncertain inter-domain orientation.

Solvent-accessible surface area. Accessible surface area quantifies burial. A residue with SASA near zero is packed into the hydrophobic core; one with SASA >100 Å² sits on the surface. Computed here via the Shrake–Rupley numerical algorithm with a 1.4 Å probe.

B-factor. B-factor (Debye–Waller factor) reflects atomic displacement in the crystal lattice. It is an experimental observable (units Å²), not a prediction; low values mean the atom is pinned down, high values mean it moves or is heterogeneous across the crystal.

pLDDT. For AlphaFold models, the B-factor field carries pLDDT — the model's own estimate of local accuracy on a 0–100 scale. Regions with pLDDT<50 should be treated as essentially unmodeled; they often correspond to intrinsically disordered segments.

Backbone torsions (φ/ψ). φ (phi) and ψ (psi) are the two rotatable backbone dihedrals per residue: φ is the C(i-1)–N–Cα–C torsion, ψ is the N–Cα–C–N(i+1) torsion, both in degrees on (−180°, 180°]. α-helical residues cluster near (−60°, −45°); β-strand residues near (−120°, +130°). A Ramachandran plot is simply a scatter of (φ, ψ) for every residue.

Radius of gyration, Cα contacts, bounding box. Radius of gyration (Rg) is the root-mean-square distance of Cα atoms from their centroid — a single number for overall size and compactness. A globular domain of N residues has Rg ≈ 2.2·N^0.38 Å; an extended or disordered chain has a much larger Rg. The Cα contact count is the number of residue pairs whose Cα atoms are within 8 Å and are more than four positions apart in sequence — a standard proxy for tertiary packing density. The bounding box is the smallest axis-aligned box enclosing all Cα atoms.

Secondary structure (3-state, P-SEA). Three-state secondary structure (P-SEA) collapses the eight DSSP classes into helix (a), strand (b), and coil (c). P-SEA assigns these from Cα geometry alone — distances and angles — without requiring backbone oxygens, so it works on any Cα trace.

Secondary structure (8-state, DSSP). DSSP 8-state secondary structure assigns each residue one of H (α-helix), G (3₁₀-helix), I (π-helix), E (extended β-strand), B (isolated β-bridge), T (hydrogen-bonded turn), S (bend), or '-' (coil). The assignment is computed from backbone hydrogen-bond geometry via the Kabsch–Sander algorithm.

Foldseek 3Di. A 3Di character summarizes, for each residue, the relative orientation of the Cα frame of its nearest spatial neighbor. Because it encodes fold topology rather than chemistry, 3Di alignments detect remote structural similarity that sequence alignment misses.

mmCIF coordinates. The mmCIF block holds the 3D Cartesian coordinates of each backbone atom (N, Cα, C, O) in ångströms. mmCIF is the PDB's canonical archive format — a tagged-loop text representation of the atomic model.

Sequence. Sequence gives the chain of amino acids in standard one-letter code (A=alanine, C=cysteine, …, Y=tyrosine), read N→C. It is the only feature that is directly encoded by the gene; all structural features are derived from the folded form of this sequence.